Protein AF-A0A1W0E4H3-F1 (afdb_monomer)

Solvent-accessible surface area (backbone atoms only — not comparable to full-atom values): 21863 Å² total; per-residue (Å²): 109,31,77,35,56,36,28,40,37,35,73,43,78,25,44,72,65,56,42,52,54,25,46,54,50,37,53,50,70,67,60,49,93,45,44,31,39,77,44,76,49,77,48,81,55,72,56,32,38,41,38,40,39,34,33,42,34,50,45,56,82,78,40,58,71,75,56,46,75,75,47,59,73,59,78,28,31,31,36,38,42,34,44,34,41,36,59,43,81,70,64,97,64,96,79,64,102,63,89,78,89,85,86,88,85,84,92,82,90,64,95,91,68,92,81,90,84,90,87,83,90,86,87,84,82,81,86,80,79,92,74,83,78,70,88,75,77,84,75,54,58,51,98,88,67,48,72,54,54,70,71,57,50,53,50,54,53,52,54,52,52,53,52,52,55,54,49,56,56,50,55,56,54,51,56,55,51,52,56,53,49,56,56,51,53,50,63,72,68,68,71,54,82,70,62,67,54,58,64,58,54,67,65,64,74,77,77,83,81,76,94,66,96,72,84,79,77,79,80,76,84,78,92,62,85,40,34,40,34,45,34,43,41,41,45,76,75,50,59,68,78,47,37,37,36,42,36,42,35,42,38,25,73,58,89,79,73,74,74,101,63,91,47,56,77,44,81,46,55,70,37,62,72,48,93,77,62,52,41,63,52,93,93,49,67,53,52,87,72,35,69,83,78,33,52,52,26,31,41,36,39,38,39,38,27,37,29,52,33,87,88,56,33,66,52,31,52,51,48,54,50,52,51,51,52,53,52,44,50,50,52,49,42,26,59,68,44,37,85,74,46,72,81,54,50,72,69,56,50,51,50,52,44,50,53,50,46,61,74,31,38,68,84,126

Mean predicted aligned error: 15.98 Å

Structure (mmCIF, N/CA/C/O backbone):
data_AF-A0A1W0E4H3-F1
#
_entry.id   AF-A0A1W0E4H3-F1
#
loop_
_atom_site.group_PDB
_atom_site.id
_atom_site.type_symbol
_atom_site.label_atom_id
_atom_site.label_alt_id
_atom_site.label_comp_id
_atom_site.label_asym_id
_atom_site.label_entity_id
_atom_site.label_seq_id
_atom_site.pdbx_PDB_ins_code
_atom_site.Cartn_x
_atom_site.Cartn_y
_atom_site.Cartn_z
_atom_site.occupancy
_atom_site.B_iso_or_equiv
_atom_site.auth_seq_id
_atom_site.auth_comp_id
_atom_site.auth_asym_id
_atom_site.auth_atom_id
_atom_site.pdbx_PDB_model_num
ATOM 1 N N . MET A 1 1 ? -14.614 -7.033 22.952 1.00 83.44 1 MET A N 1
ATOM 2 C CA . MET A 1 1 ? -13.529 -6.947 21.967 1.00 83.44 1 MET A CA 1
ATOM 3 C C . MET A 1 1 ? -14.009 -7.542 20.659 1.00 83.44 1 MET A C 1
ATOM 5 O O . MET A 1 1 ? -14.493 -8.668 20.666 1.00 83.44 1 MET A O 1
ATOM 9 N N . THR A 1 2 ? -13.961 -6.765 19.581 1.00 90.88 2 THR A N 1
ATOM 10 C CA . THR A 1 2 ? -14.308 -7.229 18.234 1.00 90.88 2 THR A CA 1
ATOM 11 C C . THR A 1 2 ? -13.054 -7.145 17.379 1.00 90.88 2 THR A C 1
ATOM 13 O O . THR A 1 2 ? -12.469 -6.068 17.284 1.00 90.88 2 THR A O 1
ATOM 16 N N . VAL A 1 3 ? -12.658 -8.266 16.776 1.00 94.19 3 VAL A N 1
ATOM 17 C CA . VAL A 1 3 ? -11.506 -8.352 15.870 1.00 94.19 3 VAL A CA 1
ATOM 18 C C . VAL A 1 3 ? -12.022 -8.676 14.474 1.00 94.19 3 VAL A C 1
ATOM 20 O O . VAL A 1 3 ? -12.733 -9.665 14.283 1.00 94.19 3 VAL A O 1
ATOM 23 N N . ALA A 1 4 ? -11.675 -7.843 13.500 1.00 95.81 4 ALA A N 1
ATOM 24 C CA . ALA A 1 4 ? -11.909 -8.094 12.088 1.00 95.81 4 ALA A CA 1
ATOM 25 C C . ALA A 1 4 ? -10.560 -8.326 11.410 1.00 95.81 4 ALA A C 1
ATOM 27 O O . ALA A 1 4 ? -9.700 -7.450 11.421 1.00 95.81 4 ALA A O 1
ATOM 28 N N . LYS A 1 5 ? -10.384 -9.506 10.814 1.00 97.50 5 LYS A N 1
ATOM 29 C CA . LYS A 1 5 ? -9.161 -9.883 10.107 1.00 97.50 5 LYS A CA 1
ATOM 30 C C . LYS A 1 5 ? -9.469 -10.385 8.705 1.00 97.50 5 LYS A C 1
ATOM 32 O O . LYS A 1 5 ? -10.452 -11.103 8.504 1.00 97.50 5 LYS A O 1
ATOM 37 N N . LYS A 1 6 ? -8.652 -9.991 7.733 1.00 98.38 6 LYS A N 1
ATOM 38 C CA . LYS A 1 6 ? -8.841 -10.331 6.320 1.00 98.38 6 LYS A CA 1
ATOM 39 C C . LYS A 1 6 ? -7.505 -10.304 5.588 1.00 98.38 6 LYS A C 1
ATOM 41 O O . LYS A 1 6 ? -6.687 -9.432 5.854 1.00 98.38 6 LYS A O 1
ATOM 46 N N . VAL A 1 7 ? -7.302 -11.219 4.645 1.00 98.62 7 VAL A N 1
ATOM 47 C CA . VAL A 1 7 ? -6.204 -11.124 3.676 1.00 98.62 7 VAL A CA 1
ATOM 48 C C . VAL A 1 7 ? -6.793 -10.729 2.333 1.00 98.62 7 VAL A C 1
ATOM 50 O O . VAL A 1 7 ? -7.673 -11.414 1.817 1.00 98.62 7 VAL A O 1
ATOM 53 N N . PHE A 1 8 ? -6.307 -9.647 1.745 1.00 98.62 8 PHE A N 1
ATOM 54 C CA . PHE A 1 8 ? -6.645 -9.278 0.378 1.00 98.62 8 PHE A CA 1
ATOM 55 C C . PHE A 1 8 ? -5.531 -9.703 -0.569 1.00 98.62 8 PHE A C 1
ATOM 57 O O . PHE A 1 8 ? -4.361 -9.494 -0.262 1.00 98.62 8 PHE A O 1
ATOM 64 N N . LYS A 1 9 ? -5.892 -10.290 -1.712 1.00 98.56 9 LYS A N 1
ATOM 65 C CA . LYS A 1 9 ? -4.963 -10.689 -2.774 1.00 98.56 9 LYS A CA 1
ATOM 66 C C . LYS A 1 9 ? -5.328 -9.955 -4.059 1.00 98.56 9 LYS A C 1
ATOM 68 O O . LYS A 1 9 ? -6.427 -10.152 -4.576 1.00 98.56 9 LYS A O 1
ATOM 73 N N . ILE A 1 10 ? -4.402 -9.164 -4.596 1.00 98.50 10 ILE A N 1
ATOM 74 C CA . ILE A 1 10 ? -4.546 -8.497 -5.898 1.00 98.50 10 ILE A CA 1
ATOM 75 C C . ILE A 1 10 ? -3.420 -8.957 -6.821 1.00 98.50 10 ILE A C 1
ATOM 77 O O . ILE A 1 10 ? -2.252 -8.901 -6.446 1.00 98.50 10 ILE A O 1
ATOM 81 N N . LYS A 1 11 ? -3.758 -9.404 -8.033 1.00 98.38 11 LYS A N 1
ATOM 82 C CA . LYS A 1 11 ? -2.781 -9.666 -9.101 1.00 98.38 11 LYS A CA 1
ATOM 83 C C . LYS A 1 11 ? -2.610 -8.399 -9.935 1.00 98.38 11 LYS A C 1
ATOM 85 O O . LYS A 1 11 ? -3.612 -7.852 -10.391 1.00 98.38 11 LYS A O 1
ATOM 90 N N . VAL A 1 12 ? -1.376 -7.947 -10.149 1.00 98.00 12 VAL A N 1
ATOM 91 C CA . VAL A 1 12 ? -1.076 -6.693 -10.864 1.00 98.00 12 VAL A CA 1
ATOM 92 C C . VAL A 1 12 ? -0.076 -6.921 -12.009 1.00 98.00 12 VAL A C 1
ATOM 94 O O . VAL A 1 12 ? 0.807 -7.765 -11.860 1.00 98.00 12 VAL A O 1
ATOM 97 N N . PRO A 1 13 ? -0.206 -6.207 -13.146 1.00 97.44 13 PRO A N 1
ATOM 98 C CA . PRO A 1 13 ? 0.542 -6.452 -14.387 1.00 97.44 13 PRO A CA 1
ATOM 99 C C . PRO A 1 13 ? 1.899 -5.724 -14.423 1.00 97.44 13 PRO A C 1
ATOM 101 O O . PRO A 1 13 ? 2.158 -4.925 -15.329 1.00 97.44 13 PRO A O 1
ATOM 104 N N . PHE A 1 14 ? 2.729 -5.962 -13.410 1.00 96.38 14 PHE A N 1
ATOM 105 C CA . PHE A 1 14 ? 4.061 -5.375 -13.276 1.00 96.38 14 PHE A CA 1
ATOM 106 C C . PHE A 1 14 ? 5.083 -6.402 -12.792 1.00 96.38 14 PHE A C 1
ATOM 108 O O . PHE A 1 14 ? 4.722 -7.371 -12.120 1.00 96.38 14 PHE A O 1
ATOM 115 N N . SER A 1 15 ? 6.362 -6.163 -13.088 1.00 94.56 15 SER A N 1
ATOM 116 C CA . SER A 1 15 ? 7.463 -6.782 -12.344 1.00 94.56 15 SER A CA 1
ATOM 117 C C . SER A 1 15 ? 7.497 -6.269 -10.893 1.00 94.56 15 SER A C 1
ATOM 119 O O . SER A 1 15 ? 6.823 -5.293 -10.549 1.00 94.56 15 SER A O 1
ATOM 121 N N . LEU A 1 16 ? 8.287 -6.912 -10.021 1.00 92.12 16 LEU A N 1
ATOM 122 C CA . LEU A 1 16 ? 8.473 -6.438 -8.640 1.00 92.12 16 LEU A CA 1
ATOM 123 C C . LEU A 1 16 ? 8.982 -4.993 -8.608 1.00 92.12 16 LEU A C 1
ATOM 125 O O . LEU A 1 16 ? 8.431 -4.154 -7.898 1.00 92.12 16 LEU A O 1
ATOM 129 N N . GLU A 1 17 ? 9.978 -4.684 -9.434 1.00 90.56 17 GLU A N 1
ATOM 130 C CA . GLU A 1 17 ? 10.571 -3.354 -9.472 1.00 90.56 17 GLU A CA 1
ATOM 131 C C . GLU A 1 17 ? 9.633 -2.298 -10.070 1.00 90.56 17 GLU A C 1
ATOM 133 O O . GLU A 1 17 ? 9.502 -1.211 -9.504 1.00 90.56 17 GLU A O 1
ATOM 138 N N . GLU A 1 18 ? 8.945 -2.616 -11.174 1.00 94.6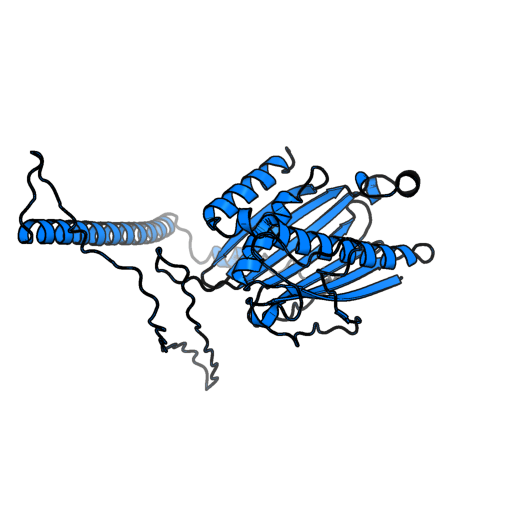2 18 GLU A N 1
ATOM 139 C CA . GLU A 1 18 ? 7.939 -1.722 -11.758 1.00 94.62 18 GLU A CA 1
ATOM 140 C C . GLU A 1 18 ? 6.857 -1.400 -10.719 1.00 94.62 18 GLU A C 1
ATOM 142 O O . GLU A 1 18 ? 6.511 -0.234 -10.523 1.00 94.62 18 GLU A O 1
ATOM 147 N N . TYR A 1 19 ? 6.360 -2.415 -9.998 1.00 96.25 19 TYR A N 1
ATOM 148 C CA . TYR A 1 19 ? 5.366 -2.205 -8.951 1.00 96.25 19 TYR A CA 1
ATOM 149 C C . TYR A 1 19 ? 5.910 -1.332 -7.816 1.00 96.25 19 TYR A C 1
ATOM 151 O O . TYR A 1 19 ? 5.211 -0.426 -7.371 1.00 96.25 19 TYR A O 1
ATOM 159 N N . ARG A 1 20 ? 7.153 -1.549 -7.368 1.00 94.12 20 ARG A N 1
ATOM 160 C CA . ARG A 1 20 ? 7.802 -0.730 -6.329 1.00 94.12 20 ARG A CA 1
ATOM 161 C C . ARG A 1 20 ? 7.871 0.744 -6.729 1.00 94.12 20 ARG A C 1
ATOM 163 O O . ARG A 1 20 ? 7.435 1.600 -5.957 1.00 94.12 20 ARG A O 1
ATOM 170 N N . LYS A 1 21 ? 8.384 1.042 -7.930 1.00 95.00 21 LYS A N 1
ATOM 171 C CA . LYS A 1 21 ? 8.483 2.412 -8.469 1.00 95.00 21 LYS A CA 1
ATOM 172 C C . LYS A 1 21 ? 7.097 3.051 -8.583 1.00 95.00 21 LYS A C 1
ATOM 174 O O . LYS A 1 21 ? 6.863 4.133 -8.043 1.00 95.00 21 LYS A O 1
ATOM 179 N N . GLY A 1 22 ? 6.153 2.346 -9.205 1.00 97.44 22 GLY A N 1
ATOM 180 C CA . GLY A 1 22 ? 4.795 2.841 -9.399 1.00 97.44 22 GLY A CA 1
ATOM 181 C C . GLY A 1 22 ? 4.024 3.055 -8.098 1.00 97.44 22 GLY A C 1
ATOM 182 O O . GLY A 1 22 ? 3.345 4.070 -7.950 1.00 97.44 22 GLY A O 1
ATOM 183 N N . TYR A 1 23 ? 4.163 2.153 -7.124 1.00 96.75 23 TYR A N 1
ATOM 184 C CA . TYR A 1 23 ? 3.529 2.270 -5.809 1.00 96.75 23 TYR A CA 1
ATOM 185 C C . TYR A 1 23 ? 4.040 3.487 -5.036 1.00 96.75 23 TYR A C 1
ATOM 187 O O . TYR A 1 23 ? 3.239 4.257 -4.508 1.00 96.75 23 TYR A O 1
ATOM 195 N N . ARG A 1 24 ? 5.360 3.703 -5.012 1.00 95.31 24 ARG A N 1
ATOM 196 C CA . ARG A 1 24 ? 5.992 4.877 -4.390 1.00 95.31 24 ARG A CA 1
ATOM 197 C C . ARG A 1 24 ? 5.533 6.189 -5.014 1.00 95.31 24 ARG A C 1
ATOM 199 O O . ARG A 1 24 ? 5.142 7.118 -4.302 1.00 95.31 24 ARG A O 1
ATOM 206 N N . TYR A 1 25 ? 5.508 6.234 -6.343 1.00 97.81 25 TYR A N 1
ATOM 207 C CA . TYR A 1 25 ? 5.007 7.383 -7.084 1.00 97.81 25 TYR A CA 1
ATOM 208 C C . TYR A 1 25 ? 3.530 7.659 -6.759 1.00 97.81 25 TYR A C 1
ATOM 210 O O . TYR A 1 25 ? 3.170 8.775 -6.379 1.00 97.81 25 TYR A O 1
ATOM 218 N N . ALA A 1 26 ? 2.674 6.636 -6.852 1.00 96.94 26 ALA A N 1
ATOM 219 C CA . ALA A 1 26 ? 1.244 6.772 -6.598 1.00 96.94 26 ALA A CA 1
ATOM 220 C C . ALA A 1 26 ? 0.963 7.193 -5.149 1.00 96.94 26 ALA A C 1
ATOM 222 O O . ALA A 1 26 ? 0.163 8.097 -4.926 1.00 96.94 26 ALA A O 1
ATOM 223 N N . LEU A 1 27 ? 1.660 6.612 -4.167 1.00 94.12 27 LEU A N 1
ATOM 224 C CA . LEU A 1 27 ? 1.521 6.974 -2.755 1.00 94.12 27 LEU A CA 1
ATOM 225 C C . LEU A 1 27 ? 1.914 8.437 -2.496 1.00 94.12 27 LEU A C 1
ATOM 227 O O . LEU A 1 27 ? 1.217 9.149 -1.771 1.00 94.12 27 LEU A O 1
ATOM 231 N N . SER A 1 28 ? 2.994 8.899 -3.124 1.00 95.12 28 SER A N 1
ATOM 232 C CA . SER A 1 28 ? 3.443 10.294 -3.047 1.00 95.12 28 SER A CA 1
ATOM 233 C C . SER A 1 28 ? 2.412 11.253 -3.640 1.00 95.12 28 SER A C 1
ATOM 235 O O . SER A 1 28 ? 2.075 12.261 -3.023 1.00 95.12 28 SER A O 1
ATOM 237 N N . LYS A 1 29 ? 1.825 10.893 -4.786 1.00 94.25 29 LYS A N 1
ATOM 238 C CA . LYS A 1 29 ? 0.759 11.664 -5.442 1.00 94.25 29 LYS A CA 1
ATOM 239 C C . LYS A 1 29 ? -0.550 11.669 -4.641 1.00 94.25 29 LYS A C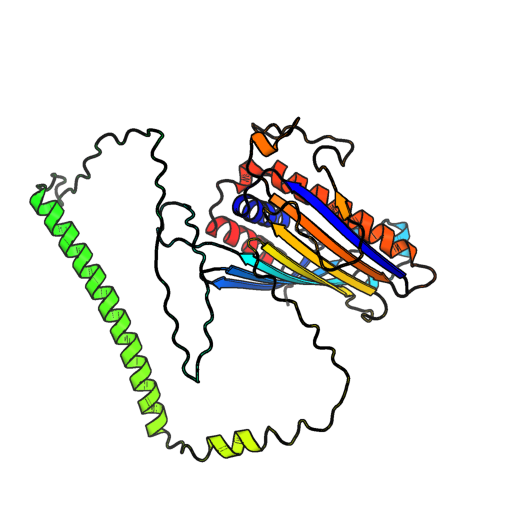 1
ATOM 241 O O . LYS A 1 29 ? -1.265 12.666 -4.649 1.00 94.25 29 LYS A O 1
ATOM 246 N N . TYR A 1 30 ? -0.846 10.579 -3.928 1.00 89.00 30 TYR A N 1
ATOM 247 C CA . TYR A 1 30 ? -2.039 10.424 -3.082 1.00 89.00 30 TYR A CA 1
ATOM 248 C C . TYR A 1 30 ? -1.909 11.104 -1.709 1.00 89.00 30 TYR A C 1
ATOM 250 O O . TYR A 1 30 ? -2.881 11.218 -0.955 1.00 89.00 30 TYR A O 1
ATOM 258 N N . THR A 1 31 ? -0.701 11.544 -1.356 1.00 89.75 31 THR A N 1
ATOM 259 C CA . THR A 1 31 ? -0.445 12.240 -0.097 1.00 89.75 31 THR A CA 1
ATOM 260 C C . THR A 1 31 ? -1.090 13.626 -0.134 1.00 89.75 31 THR A C 1
ATOM 262 O O . THR A 1 31 ? -0.858 14.434 -1.032 1.00 89.75 31 THR A O 1
ATOM 265 N N . THR A 1 32 ? -1.927 13.895 0.863 1.00 89.81 32 THR A N 1
ATOM 266 C CA . THR A 1 32 ? -2.743 15.112 0.990 1.00 89.81 32 THR A CA 1
ATOM 267 C C . THR A 1 32 ? -2.451 15.806 2.319 1.00 89.81 32 THR A C 1
ATOM 269 O O . THR A 1 32 ? -1.693 15.295 3.140 1.00 89.81 32 THR A O 1
ATOM 272 N N . ASP A 1 33 ? -3.082 16.957 2.562 1.00 88.06 33 ASP A N 1
ATOM 273 C CA . ASP A 1 33 ? -2.920 17.747 3.793 1.00 88.06 33 ASP A CA 1
ATOM 274 C C . ASP A 1 33 ? -3.444 17.061 5.071 1.00 88.06 33 ASP A C 1
ATOM 276 O O . ASP A 1 33 ? -3.277 17.570 6.178 1.00 88.06 33 ASP A O 1
ATOM 280 N N . GLU A 1 34 ? -4.070 15.894 4.926 1.00 89.88 34 GLU A N 1
ATOM 281 C CA . GLU A 1 34 ? -4.485 15.015 6.019 1.00 89.88 34 GLU A CA 1
ATOM 282 C C . GLU A 1 34 ? -3.328 14.189 6.592 1.00 89.88 34 GLU A C 1
ATOM 284 O O . GLU A 1 34 ? -3.471 13.609 7.669 1.00 89.88 34 GLU A O 1
ATOM 289 N N . VAL A 1 35 ? -2.206 14.115 5.875 1.00 92.56 35 VAL A N 1
ATOM 290 C CA . VAL A 1 35 ? -1.009 13.374 6.264 1.00 92.56 35 VAL A CA 1
ATOM 291 C C . VAL A 1 35 ? 0.044 14.364 6.733 1.00 92.56 35 VAL A C 1
ATOM 293 O O . VAL A 1 35 ? 0.381 15.308 6.024 1.00 92.56 35 VAL A O 1
ATOM 296 N N . GLN A 1 36 ? 0.595 14.126 7.915 1.00 93.94 36 GLN A N 1
ATOM 297 C CA . GLN A 1 36 ? 1.718 14.885 8.448 1.00 93.94 36 GLN A CA 1
ATOM 298 C C . GLN A 1 36 ? 2.887 13.945 8.705 1.00 93.94 36 GLN A C 1
ATOM 300 O O . GLN A 1 36 ? 2.758 12.980 9.457 1.00 93.94 36 GLN A O 1
ATOM 305 N N . PHE A 1 37 ? 4.038 14.218 8.100 1.00 93.12 37 PHE A N 1
ATOM 306 C CA . PHE A 1 37 ? 5.249 13.449 8.361 1.00 93.12 37 PHE A CA 1
ATOM 307 C C . PHE A 1 37 ? 5.907 13.940 9.650 1.00 93.12 37 PHE A C 1
ATOM 309 O O . PHE A 1 37 ? 6.219 15.124 9.794 1.00 93.12 37 PHE A O 1
ATOM 316 N N . VAL A 1 38 ? 6.140 13.006 10.572 1.00 94.69 38 VAL A N 1
ATOM 317 C CA . VAL A 1 38 ? 6.935 13.230 11.787 1.00 94.69 38 VAL A CA 1
ATOM 318 C C . VAL A 1 38 ? 8.378 12.806 11.536 1.00 94.69 38 VAL A C 1
ATOM 320 O O . VAL A 1 38 ? 9.316 13.533 11.862 1.00 94.69 38 VAL A O 1
ATOM 323 N N . LYS A 1 39 ? 8.563 11.633 10.920 1.00 93.81 39 LYS A N 1
ATOM 324 C CA . LYS A 1 39 ? 9.873 11.086 10.558 1.00 93.81 39 LYS A CA 1
ATOM 325 C C . LYS A 1 39 ? 9.758 10.252 9.286 1.00 93.81 39 LYS A C 1
ATOM 327 O O . LYS A 1 39 ? 8.809 9.488 9.126 1.00 93.81 39 LYS A O 1
ATOM 332 N N . MET A 1 40 ? 10.761 10.351 8.424 1.00 93.88 40 MET A N 1
ATOM 333 C CA . MET A 1 40 ? 11.007 9.390 7.355 1.00 93.88 40 MET A CA 1
ATOM 334 C C . MET A 1 40 ? 12.510 9.144 7.267 1.00 93.88 40 MET A C 1
ATOM 336 O O . MET A 1 40 ? 13.286 10.092 7.183 1.00 93.88 40 MET A O 1
ATOM 340 N N . THR A 1 41 ? 12.918 7.882 7.336 1.00 94.00 41 THR A N 1
ATOM 341 C CA . THR A 1 41 ? 14.310 7.459 7.168 1.00 94.00 41 THR A CA 1
ATOM 342 C C . THR A 1 41 ? 14.373 6.369 6.118 1.00 94.00 41 THR A C 1
ATOM 344 O O . THR A 1 41 ? 13.532 5.472 6.099 1.00 94.00 41 THR A O 1
ATOM 347 N N . ARG A 1 42 ? 15.363 6.454 5.231 1.00 91.12 42 ARG A N 1
ATOM 348 C CA . ARG A 1 42 ? 15.605 5.457 4.194 1.00 91.12 42 ARG A CA 1
ATOM 349 C C . ARG A 1 42 ? 17.057 5.019 4.247 1.00 91.12 42 ARG A C 1
ATOM 351 O O . ARG A 1 42 ? 17.959 5.837 4.106 1.00 91.12 42 ARG A O 1
ATOM 358 N N . GLU A 1 43 ? 17.256 3.725 4.422 1.00 91.25 43 GLU A N 1
ATOM 359 C CA . GLU A 1 43 ? 18.561 3.083 4.454 1.00 91.25 43 GLU A CA 1
ATOM 360 C C . GLU A 1 43 ? 18.672 2.159 3.244 1.00 91.25 43 GLU A C 1
ATOM 362 O O . GLU A 1 43 ? 17.859 1.251 3.056 1.00 91.25 43 GLU A O 1
ATOM 367 N N . LYS A 1 44 ? 19.664 2.419 2.390 1.00 88.19 44 LYS A N 1
ATOM 368 C CA . LYS A 1 44 ? 19.972 1.579 1.232 1.00 88.19 44 LYS A CA 1
ATOM 369 C C . LYS A 1 44 ? 21.135 0.660 1.596 1.00 88.19 44 LYS A C 1
ATOM 371 O O . LYS A 1 44 ? 22.168 1.118 2.076 1.00 88.19 44 LYS A O 1
ATOM 376 N N . SER A 1 45 ? 20.958 -0.627 1.347 1.00 83.88 45 SER A N 1
ATOM 377 C CA . SER A 1 45 ? 21.998 -1.654 1.432 1.00 83.88 45 SER A CA 1
ATOM 378 C C . SER A 1 45 ? 22.032 -2.452 0.129 1.00 83.88 45 SER A C 1
ATOM 380 O O . SER A 1 45 ? 21.183 -2.250 -0.736 1.00 83.88 45 SER A O 1
ATOM 382 N N . ILE A 1 46 ? 23.035 -3.318 -0.027 1.00 78.56 46 ILE A N 1
ATOM 383 C CA . ILE A 1 46 ? 23.315 -4.036 -1.283 1.00 78.56 46 ILE A CA 1
ATOM 384 C C . ILE A 1 46 ? 22.093 -4.838 -1.768 1.00 78.56 46 ILE A C 1
ATOM 386 O O . ILE A 1 46 ? 21.798 -4.868 -2.959 1.00 78.56 46 ILE A O 1
ATOM 390 N N . ASP A 1 47 ? 21.375 -5.458 -0.834 1.00 81.94 47 ASP A N 1
ATOM 391 C CA . ASP A 1 47 ? 20.304 -6.431 -1.067 1.00 81.94 47 ASP A CA 1
ATOM 392 C C . ASP A 1 47 ? 18.899 -5.913 -0.710 1.00 81.94 47 ASP A C 1
ATOM 394 O O . ASP A 1 47 ? 17.882 -6.546 -1.016 1.00 81.94 47 ASP A O 1
ATOM 398 N N . LYS A 1 48 ? 18.811 -4.763 -0.035 1.00 86.00 48 LYS A N 1
ATOM 399 C CA . LYS A 1 48 ? 17.534 -4.230 0.454 1.00 86.00 48 LYS A CA 1
ATOM 400 C C . LYS A 1 48 ? 17.537 -2.718 0.636 1.00 86.00 48 LYS A C 1
ATOM 402 O O . LYS A 1 48 ? 18.549 -2.117 1.007 1.00 86.00 48 LYS A O 1
ATOM 407 N N . ILE A 1 49 ? 16.361 -2.123 0.462 1.00 88.50 49 ILE A N 1
ATOM 408 C CA . ILE A 1 49 ? 16.048 -0.759 0.893 1.00 88.50 49 ILE A CA 1
ATOM 409 C C . ILE A 1 49 ? 15.082 -0.859 2.066 1.00 88.50 49 ILE A C 1
ATOM 411 O O . ILE A 1 49 ? 13.999 -1.429 1.934 1.00 88.50 49 ILE A O 1
ATOM 415 N N . ILE A 1 50 ? 15.460 -0.292 3.207 1.00 92.25 50 ILE A N 1
ATOM 416 C CA . ILE A 1 50 ? 14.586 -0.180 4.371 1.00 92.25 50 ILE A CA 1
ATOM 417 C C . ILE A 1 50 ? 14.094 1.261 4.441 1.00 92.25 50 ILE A C 1
ATOM 419 O O . ILE A 1 50 ? 14.890 2.191 4.536 1.00 92.25 50 ILE A O 1
ATOM 423 N N . THR A 1 51 ? 12.781 1.458 4.373 1.00 92.50 51 THR A N 1
ATOM 424 C CA . THR A 1 51 ? 12.151 2.765 4.581 1.00 92.50 51 THR A CA 1
ATOM 425 C C . THR A 1 51 ? 11.285 2.704 5.827 1.00 92.50 51 THR A C 1
ATOM 427 O O . THR A 1 51 ? 10.332 1.931 5.890 1.00 92.50 51 THR A O 1
ATOM 430 N N . GLU A 1 52 ? 11.588 3.546 6.805 1.00 94.75 52 GLU A N 1
ATOM 431 C CA . GLU A 1 52 ? 10.778 3.720 8.003 1.00 94.75 52 GLU A CA 1
ATOM 432 C C . GLU A 1 52 ? 10.061 5.063 7.949 1.00 94.75 52 GLU A C 1
ATOM 434 O O . GLU A 1 52 ? 10.672 6.097 7.673 1.00 94.75 52 GLU A O 1
ATOM 439 N N . THR A 1 53 ? 8.765 5.067 8.248 1.00 94.69 53 THR A N 1
ATOM 440 C CA . THR A 1 53 ? 7.970 6.294 8.327 1.00 94.69 53 THR A CA 1
ATOM 441 C C . THR A 1 53 ? 7.160 6.343 9.609 1.00 94.69 53 THR A C 1
ATOM 443 O O . THR A 1 53 ? 6.540 5.352 9.992 1.00 94.69 53 THR A O 1
ATOM 446 N N . HIS A 1 54 ? 7.098 7.526 10.210 1.00 95.62 54 HIS A N 1
ATOM 447 C CA . HIS A 1 54 ? 6.160 7.888 11.265 1.00 95.62 54 HIS A CA 1
ATOM 448 C C . HIS A 1 54 ? 5.338 9.074 10.777 1.00 95.62 54 HIS A C 1
ATOM 450 O O . HIS A 1 54 ? 5.887 10.137 10.465 1.00 95.62 54 HIS A O 1
ATOM 456 N N . LYS A 1 55 ? 4.027 8.874 10.669 1.00 94.94 55 LYS A N 1
ATOM 457 C CA . LYS A 1 55 ? 3.083 9.881 10.185 1.00 94.94 55 LYS A CA 1
ATOM 458 C C . LYS A 1 55 ? 1.961 10.074 11.189 1.00 94.94 55 LYS A C 1
ATOM 460 O O . LYS A 1 55 ? 1.596 9.146 11.902 1.00 94.94 55 LYS A O 1
ATOM 465 N N . VAL A 1 56 ? 1.377 11.262 11.185 1.00 94.19 56 VAL A N 1
ATOM 466 C CA . VAL A 1 56 ? 0.118 11.572 11.856 1.00 94.19 56 VAL A CA 1
ATOM 467 C C . VAL A 1 56 ? -0.937 11.792 10.782 1.00 94.19 56 VAL A C 1
ATOM 469 O O . VAL A 1 56 ? -0.760 12.602 9.875 1.00 94.19 56 VAL A O 1
ATOM 472 N N . LEU A 1 57 ? -2.032 11.050 10.878 1.00 92.50 57 LEU A N 1
ATOM 473 C CA . LEU A 1 57 ? -3.163 11.092 9.967 1.00 92.50 57 LEU A CA 1
ATOM 474 C C . LEU A 1 57 ? -4.343 11.771 10.661 1.00 92.50 57 LEU A C 1
ATOM 476 O O . LEU A 1 57 ? -4.766 11.341 11.736 1.00 92.50 57 LEU A O 1
ATOM 480 N N . ASN A 1 58 ? -4.908 12.796 10.026 1.00 91.88 58 ASN A N 1
ATOM 481 C CA . ASN A 1 58 ? -6.161 13.409 10.455 1.00 91.88 58 ASN A CA 1
ATOM 482 C C . ASN A 1 58 ? -7.329 12.855 9.634 1.00 91.88 58 ASN A C 1
ATOM 484 O O . ASN A 1 58 ? -7.652 13.340 8.550 1.00 91.88 58 ASN A O 1
ATOM 488 N N . LEU A 1 59 ? -8.008 11.853 10.187 1.00 86.88 59 LEU A N 1
ATOM 489 C CA . LEU A 1 59 ? -9.116 11.168 9.519 1.00 86.88 59 LEU A CA 1
ATOM 490 C C . LEU A 1 59 ? -10.431 11.959 9.553 1.00 86.88 59 LEU A C 1
ATOM 492 O O . LEU A 1 59 ? -11.415 11.552 8.934 1.00 86.88 59 LEU A O 1
ATOM 496 N N . GLY A 1 60 ? -10.478 13.096 10.256 1.00 86.50 60 GLY A N 1
ATOM 497 C CA . GLY A 1 60 ? -11.718 13.831 10.497 1.00 86.50 60 GLY A CA 1
ATOM 498 C C . GLY A 1 60 ? -12.388 14.309 9.209 1.00 86.50 60 GLY A C 1
ATOM 499 O O . GLY A 1 60 ? -13.615 14.299 9.111 1.00 86.50 60 GLY A O 1
ATOM 500 N N . LYS A 1 61 ? -11.597 14.681 8.197 1.00 85.12 61 LYS A N 1
ATOM 501 C CA . LYS A 1 61 ? -12.102 15.127 6.892 1.00 85.12 61 LYS A CA 1
ATOM 502 C C . LYS A 1 61 ? -12.709 13.987 6.065 1.00 85.12 61 LYS A C 1
ATOM 504 O O . LYS A 1 61 ? -13.724 14.223 5.408 1.00 85.12 61 LYS A O 1
ATOM 509 N N . ARG A 1 62 ? -12.167 12.768 6.179 1.00 81.94 62 ARG A N 1
ATOM 510 C CA . ARG A 1 62 ? -12.646 11.559 5.481 1.00 81.94 62 ARG A CA 1
ATOM 511 C C . ARG A 1 62 ? -13.915 10.962 6.074 1.00 81.94 62 ARG A C 1
ATOM 513 O O . ARG A 1 62 ? -14.625 10.224 5.396 1.00 81.94 62 ARG A O 1
ATOM 520 N N . MET A 1 63 ? -14.220 11.263 7.333 1.00 80.31 63 MET A N 1
ATOM 521 C CA . MET A 1 63 ? -15.428 10.747 7.968 1.00 80.31 63 MET A CA 1
ATOM 522 C C . MET A 1 63 ? -16.689 11.460 7.453 1.00 80.31 63 MET A C 1
ATOM 524 O O . MET A 1 63 ? -16.696 12.696 7.335 1.00 80.31 63 MET A O 1
ATOM 528 N N . PRO A 1 64 ? -17.801 10.727 7.237 1.00 79.88 64 PRO A N 1
ATOM 529 C CA . PRO A 1 64 ? -19.099 11.334 6.974 1.00 79.88 64 PRO A CA 1
ATOM 530 C C . PRO A 1 64 ? -19.446 12.384 8.032 1.00 79.88 64 PRO A C 1
ATOM 532 O O . PRO A 1 64 ? -19.162 12.208 9.219 1.00 79.88 64 PRO A O 1
ATOM 535 N N . PHE A 1 65 ? -20.088 13.475 7.616 1.00 84.38 65 PHE A N 1
ATOM 536 C CA . PHE A 1 65 ? -20.377 14.623 8.484 1.00 84.38 65 PHE A CA 1
ATOM 537 C C . PHE A 1 65 ? -21.073 14.239 9.799 1.00 84.38 65 PHE A C 1
ATOM 539 O O . PHE A 1 65 ? -20.701 14.727 10.864 1.00 84.38 65 PHE A O 1
ATOM 546 N N . MET A 1 66 ? -22.037 13.316 9.737 1.00 82.62 66 MET A N 1
ATOM 547 C CA . MET A 1 66 ? -22.768 12.847 10.918 1.00 82.62 66 MET A CA 1
ATOM 548 C C . MET A 1 66 ? -21.869 12.103 11.912 1.00 82.62 66 MET A C 1
ATOM 550 O O . MET A 1 66 ? -22.001 12.301 13.114 1.00 82.62 66 MET A O 1
ATOM 554 N N . VAL A 1 67 ? -20.918 11.304 11.419 1.00 79.88 67 VAL A N 1
ATOM 555 C CA . VAL A 1 67 ? -19.946 10.577 12.252 1.00 79.88 67 VAL A CA 1
ATOM 556 C C . VAL A 1 67 ? -18.985 11.562 12.919 1.00 79.88 67 VAL A C 1
ATOM 558 O O . VAL A 1 67 ? -18.750 11.502 14.122 1.00 79.88 67 VAL A O 1
ATOM 561 N N . ARG A 1 68 ? -18.503 12.546 12.159 1.00 84.44 68 ARG A N 1
ATOM 562 C CA . ARG A 1 68 ? -17.590 13.588 12.649 1.00 84.44 68 ARG A CA 1
ATOM 563 C C . ARG A 1 68 ? -18.185 14.445 13.770 1.00 84.44 68 ARG A C 1
ATOM 565 O O . ARG A 1 68 ? -17.440 14.973 14.581 1.00 84.44 68 ARG A O 1
ATOM 572 N N . LYS A 1 69 ? -19.513 14.597 13.821 1.00 86.50 69 LYS A N 1
ATOM 573 C CA . LYS A 1 69 ? -20.200 15.339 14.891 1.00 86.50 69 LYS A CA 1
ATOM 574 C C . LYS A 1 69 ? -20.277 14.591 16.218 1.00 86.50 69 LYS A C 1
ATOM 576 O O . LYS A 1 69 ? -20.417 15.235 17.251 1.00 86.50 69 LYS A O 1
ATOM 581 N N . VAL A 1 70 ? -20.243 13.261 16.188 1.00 83.94 70 VAL A N 1
ATOM 582 C CA . VAL A 1 70 ? -20.385 12.427 17.392 1.00 83.94 70 VAL A CA 1
ATOM 583 C C . VAL A 1 70 ? -19.044 11.911 17.905 1.00 83.94 70 VAL A C 1
ATOM 585 O O . VAL A 1 70 ? -18.933 11.555 19.075 1.00 83.94 70 VAL A O 1
ATOM 588 N N . ILE A 1 71 ? -18.024 11.882 17.047 1.00 81.56 71 ILE A N 1
ATOM 589 C CA . ILE A 1 71 ? -16.673 11.453 17.398 1.00 81.56 71 ILE A CA 1
ATOM 590 C C . ILE A 1 71 ? -15.834 12.680 17.794 1.00 81.56 71 ILE A C 1
ATOM 592 O O . ILE A 1 71 ? -15.754 13.632 17.016 1.00 81.56 71 ILE A O 1
ATOM 596 N N . PRO A 1 72 ? -15.178 12.681 18.971 1.00 87.00 72 PRO A N 1
ATOM 597 C CA . PRO A 1 72 ? -14.259 13.750 19.350 1.00 87.00 72 PRO A CA 1
ATOM 598 C C . PRO A 1 72 ? -13.138 13.914 18.320 1.00 87.00 72 PRO A C 1
ATOM 600 O O . PRO A 1 72 ? -12.574 12.921 17.870 1.00 87.00 72 PRO A O 1
ATOM 603 N N . THR A 1 73 ? -12.734 15.150 18.010 1.00 88.88 73 THR A N 1
ATOM 604 C CA . THR A 1 73 ? -11.638 15.425 17.056 1.00 88.88 73 THR A CA 1
ATOM 605 C C . THR A 1 73 ? -10.357 14.654 17.392 1.00 88.88 73 THR A C 1
ATOM 607 O O . THR A 1 73 ? -9.694 14.143 16.495 1.00 88.88 73 THR A O 1
ATOM 610 N N . ALA A 1 74 ? -10.052 14.495 18.683 1.00 89.12 74 ALA A N 1
ATOM 611 C CA . ALA A 1 74 ? -8.932 13.697 19.178 1.00 89.12 74 ALA A CA 1
ATOM 612 C C . ALA A 1 74 ? -8.973 12.230 18.696 1.00 89.12 74 ALA A C 1
ATOM 614 O O . ALA A 1 74 ? -7.951 11.656 18.335 1.00 89.12 74 ALA A O 1
ATOM 615 N N . ALA A 1 75 ? -10.156 11.620 18.601 1.00 85.31 75 ALA A N 1
ATOM 616 C CA . ALA A 1 75 ? -10.304 10.240 18.132 1.00 85.31 75 ALA A CA 1
ATOM 617 C C . ALA A 1 75 ? -10.024 10.079 16.628 1.00 85.31 75 ALA A C 1
ATOM 619 O O . ALA A 1 75 ? -9.821 8.963 16.157 1.00 85.31 75 ALA A O 1
ATOM 620 N N . CYS A 1 76 ? -9.976 11.179 15.876 1.00 87.12 76 CYS A N 1
ATOM 621 C CA . CYS A 1 76 ? -9.664 11.172 14.450 1.00 87.12 76 CYS A CA 1
ATOM 622 C C . CYS A 1 76 ? -8.160 11.280 14.155 1.00 87.12 76 CYS A C 1
ATOM 624 O O . CYS A 1 76 ? -7.780 11.179 12.989 1.00 87.12 76 CYS A O 1
ATOM 626 N N . MET A 1 77 ? -7.324 11.497 15.176 1.00 91.75 77 MET A N 1
ATOM 627 C CA . MET A 1 77 ? -5.873 11.630 15.041 1.00 91.75 77 MET A CA 1
ATOM 628 C C . MET A 1 77 ? -5.198 10.275 15.265 1.00 91.75 77 MET A C 1
ATOM 630 O O . MET A 1 77 ? -5.246 9.714 16.364 1.00 91.75 77 MET A O 1
ATOM 634 N N . VAL A 1 78 ? -4.583 9.739 14.214 1.00 91.38 78 VAL A N 1
ATOM 635 C CA . VAL A 1 78 ? -3.984 8.400 14.212 1.00 91.38 78 VAL A CA 1
ATOM 636 C C . VAL A 1 78 ? -2.522 8.493 13.807 1.00 91.38 78 VAL A C 1
ATOM 638 O O . VAL A 1 78 ? -2.200 9.054 12.767 1.00 91.38 78 VAL A O 1
ATOM 641 N N . GLU A 1 79 ? -1.636 7.920 14.607 1.00 94.06 79 GLU A N 1
ATOM 642 C CA . GLU A 1 79 ? -0.245 7.703 14.239 1.00 94.06 79 GLU A CA 1
ATOM 643 C C . GLU A 1 79 ? -0.116 6.438 13.395 1.00 94.06 79 GLU A C 1
ATOM 645 O O . GLU A 1 79 ? -0.651 5.384 13.743 1.00 94.06 79 GLU A O 1
ATOM 650 N N . GLU A 1 80 ? 0.619 6.547 12.297 1.00 95.06 80 GLU A N 1
ATOM 651 C CA . GLU A 1 80 ? 1.034 5.445 11.441 1.00 95.06 80 GLU A CA 1
ATOM 652 C C . GLU A 1 80 ? 2.541 5.241 11.609 1.00 95.06 80 GLU A C 1
ATOM 654 O O . GLU A 1 80 ? 3.331 6.149 11.340 1.00 95.06 80 GLU A O 1
ATOM 659 N N . PHE A 1 81 ? 2.937 4.036 12.009 1.00 95.56 81 PHE A N 1
ATOM 660 C CA . PHE A 1 81 ? 4.322 3.575 12.020 1.00 95.56 81 PHE A CA 1
ATOM 661 C C . PHE A 1 81 ? 4.467 2.504 10.950 1.00 95.56 81 PHE A C 1
ATOM 663 O O . PHE A 1 81 ? 3.801 1.474 11.026 1.00 95.56 81 PHE A O 1
ATOM 670 N N . SER A 1 82 ? 5.319 2.731 9.955 1.00 95.44 82 SER A N 1
ATOM 671 C CA . SER A 1 82 ? 5.513 1.784 8.860 1.00 95.44 82 SER A CA 1
ATOM 672 C C . SER A 1 82 ? 6.983 1.474 8.656 1.00 95.44 82 SER A C 1
ATOM 674 O O . SER A 1 82 ? 7.799 2.391 8.596 1.00 95.44 82 SER A O 1
ATOM 676 N N . THR A 1 83 ? 7.292 0.196 8.467 1.00 95.50 83 THR A N 1
ATOM 677 C CA . THR A 1 83 ? 8.600 -0.287 8.021 1.00 95.50 83 THR A CA 1
ATOM 678 C C . THR A 1 83 ? 8.391 -1.028 6.712 1.00 95.50 83 THR A C 1
ATOM 680 O O . THR A 1 83 ? 7.713 -2.054 6.682 1.00 95.50 83 THR A O 1
ATOM 683 N N . ASN A 1 84 ? 8.941 -0.490 5.628 1.00 93.56 84 ASN A N 1
ATOM 684 C CA . ASN A 1 84 ? 8.987 -1.143 4.330 1.00 93.56 84 ASN A CA 1
ATOM 685 C C . ASN A 1 84 ? 10.384 -1.712 4.086 1.00 93.56 84 ASN A C 1
ATOM 687 O O . ASN A 1 84 ? 11.373 -1.004 4.263 1.00 93.56 84 ASN A O 1
ATOM 691 N N . VAL A 1 85 ? 10.451 -2.968 3.668 1.00 92.19 85 VAL A N 1
ATOM 692 C CA . VAL A 1 85 ? 11.670 -3.675 3.292 1.00 92.19 85 VAL A CA 1
ATOM 693 C C . VAL A 1 85 ? 11.501 -4.128 1.851 1.00 92.19 85 VAL A C 1
ATOM 695 O O . VAL A 1 85 ? 10.814 -5.111 1.564 1.00 92.19 85 VAL A O 1
ATOM 698 N N . ASP A 1 86 ? 12.136 -3.400 0.944 1.00 87.62 86 ASP A N 1
ATOM 699 C CA . ASP A 1 86 ? 12.160 -3.750 -0.465 1.00 87.62 86 ASP A CA 1
ATOM 700 C C . ASP A 1 86 ? 13.408 -4.589 -0.738 1.00 87.62 86 ASP A C 1
ATOM 702 O O . ASP A 1 86 ? 14.518 -4.060 -0.669 1.00 87.62 86 ASP A O 1
ATOM 706 N N . SER A 1 87 ? 13.262 -5.878 -1.063 1.00 82.31 87 SER A N 1
ATOM 707 C CA . SER A 1 87 ? 14.383 -6.639 -1.622 1.00 82.31 87 SER A CA 1
ATOM 708 C C . SER A 1 87 ? 14.735 -6.092 -3.001 1.00 82.31 87 SER A C 1
ATOM 710 O O . SER A 1 87 ? 13.882 -6.021 -3.889 1.00 82.31 87 SER A O 1
ATOM 712 N N . ILE A 1 88 ? 15.993 -5.711 -3.170 1.00 72.44 88 ILE A N 1
ATOM 713 C CA . ILE A 1 88 ? 16.555 -5.169 -4.406 1.00 72.44 88 ILE A CA 1
ATOM 714 C C . ILE A 1 88 ? 17.785 -5.996 -4.768 1.00 72.44 88 ILE A C 1
ATOM 716 O O . ILE A 1 88 ? 18.541 -6.414 -3.899 1.00 72.44 88 ILE A O 1
ATOM 720 N N . LYS A 1 89 ? 17.998 -6.236 -6.059 1.00 60.97 89 LYS A N 1
ATOM 721 C CA . LYS A 1 89 ? 19.271 -6.761 -6.559 1.00 60.97 89 LYS A CA 1
ATOM 722 C C . LYS A 1 89 ? 19.984 -5.583 -7.215 1.00 60.97 89 LYS A C 1
ATOM 724 O O . LYS A 1 89 ? 19.604 -5.199 -8.315 1.00 60.97 89 LYS A O 1
ATOM 729 N N . ILE A 1 90 ? 20.927 -4.950 -6.509 1.00 47.44 90 ILE A N 1
ATOM 730 C CA . ILE A 1 90 ? 21.762 -3.888 -7.092 1.00 47.44 90 ILE A CA 1
ATOM 731 C C . ILE A 1 90 ? 22.907 -4.557 -7.851 1.00 47.44 90 ILE A C 1
ATOM 733 O O . ILE A 1 90 ? 23.793 -5.145 -7.233 1.00 47.44 90 ILE A O 1
ATOM 737 N N . THR A 1 91 ? 22.913 -4.439 -9.174 1.00 48.31 91 THR A N 1
ATOM 738 C CA . THR A 1 91 ? 24.078 -4.728 -10.019 1.00 48.31 91 THR A CA 1
ATOM 739 C C . THR A 1 91 ? 24.827 -3.425 -10.308 1.00 48.31 91 THR A C 1
ATOM 741 O O . THR A 1 91 ? 24.246 -2.377 -10.587 1.00 48.31 91 THR A O 1
ATOM 744 N N . SER A 1 92 ? 26.142 -3.460 -10.128 1.00 42.19 92 SER A N 1
ATOM 745 C CA . SER A 1 92 ? 27.036 -2.305 -9.999 1.00 42.19 92 SER A CA 1
ATOM 746 C C . SER A 1 92 ? 27.553 -1.775 -11.339 1.00 42.19 92 SER A C 1
ATOM 748 O O . SER A 1 92 ? 28.751 -1.537 -11.479 1.00 42.19 92 SER A O 1
ATOM 750 N N . ASP A 1 93 ? 26.680 -1.596 -12.328 1.00 41.31 93 ASP A N 1
ATOM 751 C CA . ASP A 1 93 ? 27.153 -1.397 -13.707 1.00 41.31 93 ASP A CA 1
ATOM 752 C C . ASP A 1 93 ? 26.791 -0.018 -14.276 1.00 41.31 93 ASP A C 1
ATOM 754 O O . ASP A 1 93 ? 27.208 0.323 -15.378 1.00 41.31 93 ASP A O 1
ATOM 758 N N . GLY A 1 94 ? 26.067 0.820 -13.522 1.00 44.16 94 GLY A N 1
ATOM 759 C CA . GLY A 1 94 ? 25.902 2.262 -13.774 1.00 44.16 94 GLY A CA 1
ATOM 760 C C . GLY A 1 94 ? 25.271 2.679 -15.114 1.00 44.16 94 GLY A C 1
ATOM 761 O O . GLY A 1 94 ? 25.116 3.878 -15.346 1.00 44.16 94 GLY A O 1
ATOM 762 N N . VAL A 1 95 ? 24.926 1.733 -15.995 1.00 40.81 95 VAL A N 1
ATOM 763 C CA . VAL A 1 95 ? 24.498 2.003 -17.379 1.00 40.81 95 VAL A CA 1
ATOM 764 C C . VAL A 1 95 ? 23.280 1.170 -17.807 1.00 40.81 95 VAL A C 1
ATOM 766 O O . VAL A 1 95 ? 22.555 1.599 -18.704 1.00 40.81 95 VAL A O 1
ATOM 769 N N . SER A 1 96 ? 22.965 0.047 -17.156 1.00 40.81 96 SER A N 1
ATOM 770 C CA . SER A 1 96 ? 21.751 -0.722 -17.463 1.00 40.81 96 SER A CA 1
ATOM 771 C C . SER A 1 96 ? 21.183 -1.435 -16.239 1.00 40.81 96 SER A C 1
ATOM 773 O O . SER A 1 96 ? 21.892 -2.171 -15.557 1.00 40.81 96 SER A O 1
ATOM 775 N N . ASP A 1 97 ? 19.880 -1.258 -16.006 1.00 39.25 97 ASP A N 1
ATOM 776 C CA . ASP A 1 97 ? 19.090 -2.059 -15.066 1.00 39.25 97 ASP A CA 1
ATOM 777 C C . ASP A 1 97 ? 18.928 -3.482 -15.643 1.00 39.25 97 ASP A C 1
ATOM 779 O O . ASP A 1 97 ? 17.922 -3.821 -16.266 1.00 39.25 97 ASP A O 1
ATOM 783 N N . THR A 1 98 ? 19.963 -4.311 -15.508 1.00 39.81 98 THR A N 1
ATOM 784 C CA . THR A 1 98 ? 19.938 -5.742 -15.851 1.00 39.81 98 THR A CA 1
ATOM 785 C C . THR A 1 98 ? 20.118 -6.590 -14.595 1.00 39.81 98 THR A C 1
ATOM 787 O O . THR A 1 98 ? 21.048 -6.377 -13.817 1.00 39.81 98 THR A O 1
ATOM 790 N N . PHE A 1 99 ? 19.211 -7.553 -14.398 1.00 45.19 99 PHE A N 1
ATOM 791 C CA . PHE A 1 99 ? 19.082 -8.353 -13.176 1.00 45.19 99 PHE A CA 1
ATOM 792 C C . PHE A 1 99 ? 19.777 -9.708 -13.327 1.00 45.19 99 PHE A C 1
ATOM 794 O O . PHE A 1 99 ? 19.364 -10.520 -14.153 1.00 45.19 99 PHE A O 1
ATOM 801 N N . GLU A 1 100 ? 20.760 -10.000 -12.476 1.00 34.84 100 GLU A N 1
ATOM 802 C CA . GLU A 1 100 ? 21.290 -11.357 -12.306 1.00 34.84 100 GLU A CA 1
ATOM 803 C C . GLU A 1 100 ? 20.812 -11.958 -10.979 1.00 34.84 100 GLU A C 1
ATOM 805 O O . GLU A 1 100 ? 20.702 -11.285 -9.951 1.00 34.84 100 GLU A O 1
ATOM 810 N N . HIS A 1 101 ? 20.471 -13.247 -11.005 1.00 32.97 101 HIS A N 1
ATOM 811 C CA . HIS A 1 101 ? 20.011 -13.987 -9.838 1.00 32.97 101 HIS A CA 1
ATOM 812 C C . HIS A 1 101 ? 21.225 -14.585 -9.112 1.00 32.97 101 HIS A C 1
ATOM 814 O O . HIS A 1 101 ? 21.839 -15.517 -9.615 1.00 32.97 101 HIS A O 1
ATOM 820 N N . PHE A 1 102 ? 21.542 -14.093 -7.912 1.00 28.08 102 PHE A N 1
ATOM 821 C CA . PHE A 1 102 ? 22.437 -14.789 -6.982 1.00 28.08 102 PHE A CA 1
ATOM 822 C C . PHE A 1 102 ? 21.606 -15.501 -5.913 1.00 28.08 102 PHE A C 1
ATOM 824 O O . PHE A 1 102 ? 20.825 -14.863 -5.207 1.00 28.08 102 PHE A O 1
ATOM 831 N N . HIS A 1 103 ? 21.765 -16.820 -5.796 1.00 30.89 103 HIS A N 1
ATOM 832 C CA . HIS A 1 103 ? 21.273 -17.574 -4.648 1.00 30.89 103 HIS A CA 1
ATOM 833 C C . HIS A 1 103 ? 22.219 -18.732 -4.333 1.00 30.89 103 HIS A C 1
ATOM 835 O O . HIS A 1 103 ? 22.250 -19.706 -5.078 1.00 30.89 103 HIS A O 1
ATOM 841 N N . GLN A 1 104 ? 22.941 -18.657 -3.212 1.00 27.44 104 GLN A N 1
ATOM 842 C CA . GLN A 1 104 ? 23.199 -19.841 -2.393 1.00 27.44 104 GLN A CA 1
ATOM 843 C C . GLN A 1 104 ? 23.627 -19.450 -0.977 1.00 27.44 104 GLN A C 1
ATOM 845 O O . GLN A 1 104 ? 24.558 -18.677 -0.794 1.00 27.44 104 GLN A O 1
ATOM 850 N N . THR A 1 105 ? 23.015 -20.073 0.027 1.00 30.44 105 THR A N 1
ATOM 851 C CA . THR A 1 105 ? 23.568 -20.155 1.383 1.00 30.44 105 THR A CA 1
ATOM 852 C C . THR A 1 105 ? 23.637 -21.625 1.765 1.00 30.44 105 THR A C 1
ATOM 854 O O . THR A 1 105 ? 22.704 -22.383 1.506 1.00 30.44 105 THR A O 1
ATOM 857 N N . THR A 1 106 ? 24.746 -22.066 2.355 1.00 27.38 106 THR A N 1
ATOM 858 C CA . THR A 1 106 ? 24.806 -23.360 3.047 1.00 27.38 106 THR A CA 1
ATOM 859 C C . THR A 1 106 ? 25.537 -23.173 4.366 1.00 27.38 106 THR A C 1
ATOM 861 O O . THR A 1 106 ? 26.714 -22.822 4.368 1.00 27.38 106 THR A O 1
ATOM 864 N N . ASP A 1 107 ? 24.851 -23.448 5.474 1.00 30.94 107 ASP A N 1
ATOM 865 C CA . ASP A 1 107 ? 25.475 -23.593 6.787 1.00 30.94 107 ASP A CA 1
ATOM 866 C C . ASP A 1 107 ? 25.909 -25.051 6.978 1.00 30.94 107 ASP A C 1
ATOM 868 O O . ASP A 1 107 ? 25.082 -25.966 6.959 1.00 30.94 107 ASP A O 1
ATOM 872 N N . ILE A 1 108 ? 27.201 -25.280 7.218 1.00 33.06 108 ILE A N 1
ATOM 873 C CA . ILE A 1 108 ? 27.703 -26.548 7.761 1.00 33.06 108 ILE A CA 1
ATOM 874 C C . ILE A 1 108 ? 28.149 -26.286 9.198 1.00 33.06 108 ILE A C 1
ATOM 876 O O . ILE A 1 108 ? 28.978 -25.414 9.445 1.00 33.06 108 ILE A O 1
ATOM 880 N N . LYS A 1 109 ? 27.645 -27.076 10.153 1.00 31.72 109 LYS A N 1
ATOM 881 C CA . LYS A 1 109 ? 28.227 -27.167 11.498 1.00 31.72 109 LYS A CA 1
ATOM 882 C C . LYS A 1 109 ? 29.103 -28.404 11.598 1.00 31.72 109 LYS A C 1
ATOM 884 O O . LYS A 1 109 ? 28.601 -29.521 11.495 1.00 31.72 109 LYS A O 1
ATOM 889 N N . GLN A 1 110 ? 30.384 -28.206 11.889 1.00 32.31 110 GLN A N 1
ATOM 890 C CA . GLN A 1 110 ? 31.271 -29.281 12.317 1.00 32.31 110 GLN A CA 1
ATOM 891 C C . GLN A 1 110 ? 32.307 -28.726 13.302 1.00 32.31 110 GLN A C 1
ATOM 893 O O . GLN A 1 110 ? 33.070 -27.841 12.939 1.00 32.31 110 GLN A O 1
ATOM 898 N N . ASN A 1 111 ? 32.306 -29.234 14.540 1.00 38.44 111 ASN A N 1
ATOM 899 C CA . ASN A 1 111 ? 33.391 -29.126 15.528 1.00 38.44 111 ASN A CA 1
ATOM 900 C C . ASN A 1 111 ? 34.170 -27.782 15.538 1.00 38.44 111 ASN A C 1
ATOM 902 O O . ASN A 1 111 ? 35.378 -27.747 15.316 1.00 38.44 111 ASN A O 1
ATOM 906 N N . ASP A 1 112 ? 33.435 -26.706 15.843 1.00 45.53 112 ASP A N 1
ATOM 907 C CA . ASP A 1 112 ? 33.875 -25.428 16.438 1.00 45.53 112 ASP A CA 1
ATOM 908 C C . ASP A 1 112 ? 34.748 -24.422 15.646 1.00 45.53 112 ASP A C 1
ATOM 910 O O . ASP A 1 112 ? 35.373 -23.555 16.256 1.00 45.53 112 ASP A O 1
ATOM 914 N N . LEU A 1 113 ? 34.706 -24.390 14.306 1.00 37.69 113 LEU A N 1
ATOM 915 C CA . LEU A 1 113 ? 35.206 -23.242 13.513 1.00 37.69 113 LEU A CA 1
ATOM 916 C C . LEU A 1 113 ? 34.239 -22.855 12.375 1.00 37.69 113 LEU A C 1
ATOM 918 O O . LEU A 1 113 ? 33.866 -23.696 11.563 1.00 37.69 113 LEU A O 1
ATOM 922 N N . ASN A 1 114 ? 33.872 -21.568 12.284 1.00 33.78 114 ASN A N 1
ATOM 923 C CA . ASN A 1 114 ? 33.026 -21.019 11.212 1.00 33.78 114 ASN A CA 1
ATOM 924 C C . ASN A 1 114 ? 33.892 -20.450 10.077 1.00 33.78 114 ASN A C 1
ATOM 926 O O . ASN A 1 114 ? 34.681 -19.534 10.308 1.00 33.78 114 ASN A O 1
ATOM 930 N N . VAL A 1 115 ? 33.712 -20.932 8.845 1.00 35.12 115 VAL A N 1
ATOM 931 C CA . VAL A 1 115 ? 34.362 -20.379 7.644 1.00 35.12 115 VAL A CA 1
ATOM 932 C C . VAL A 1 115 ? 33.304 -20.142 6.566 1.00 35.12 115 VAL A C 1
ATOM 934 O 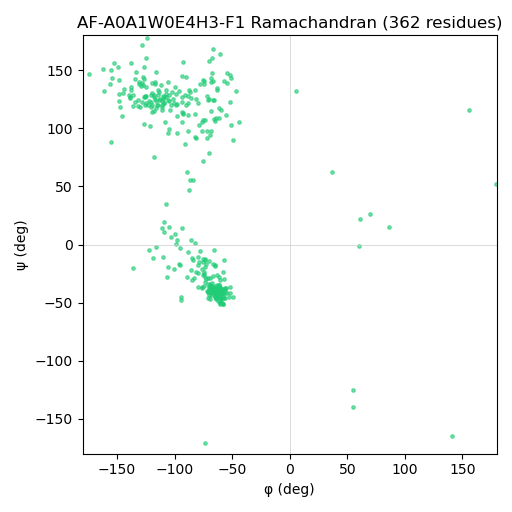O . VAL A 1 115 ? 32.678 -21.091 6.107 1.00 35.12 115 VAL A O 1
ATOM 937 N N . ASN A 1 116 ? 33.131 -18.886 6.143 1.00 31.88 116 ASN A N 1
ATOM 938 C CA . ASN A 1 116 ? 32.271 -18.511 5.015 1.00 31.88 116 ASN A CA 1
ATOM 939 C C . ASN A 1 116 ? 33.054 -18.574 3.698 1.00 31.88 116 ASN A C 1
ATOM 941 O O . ASN A 1 116 ? 34.156 -18.027 3.605 1.00 31.88 116 ASN A O 1
ATOM 945 N N . LYS A 1 117 ? 32.482 -19.197 2.662 1.00 34.75 117 LYS A N 1
ATOM 946 C CA . LYS A 1 117 ? 33.019 -19.156 1.294 1.00 34.75 117 LYS A CA 1
ATOM 947 C C . LYS A 1 117 ? 31.873 -19.223 0.277 1.00 34.75 117 LYS A C 1
ATOM 949 O O . LYS A 1 117 ? 31.128 -20.193 0.286 1.00 34.75 117 LYS A O 1
ATOM 954 N N . GLU A 1 118 ? 31.774 -18.234 -0.613 1.00 31.66 118 GLU A N 1
ATOM 955 C CA . GLU A 1 118 ? 30.802 -18.187 -1.724 1.00 31.66 118 GLU A CA 1
ATOM 956 C C . GLU A 1 118 ? 31.507 -18.180 -3.098 1.00 31.66 118 GLU A C 1
ATOM 958 O O . GLU A 1 118 ? 32.533 -17.516 -3.274 1.00 31.66 118 GLU A O 1
ATOM 963 N N . ARG A 1 119 ? 30.967 -18.947 -4.062 1.00 30.59 119 ARG A N 1
ATOM 964 C CA . ARG A 1 119 ? 31.276 -18.987 -5.519 1.00 30.59 119 ARG A CA 1
ATOM 965 C C . ARG A 1 119 ? 30.251 -19.946 -6.187 1.00 30.59 119 ARG A C 1
ATOM 967 O O . ARG A 1 119 ? 29.927 -20.928 -5.536 1.00 30.59 119 ARG A O 1
ATOM 974 N N . THR A 1 120 ? 29.729 -19.854 -7.421 1.00 33.19 120 THR A N 1
ATOM 975 C CA . THR A 1 120 ? 30.003 -19.063 -8.644 1.00 33.19 120 THR A CA 1
ATOM 976 C C . THR A 1 120 ? 28.775 -19.092 -9.592 1.00 33.19 120 THR A C 1
ATOM 978 O O . THR A 1 120 ? 28.066 -20.090 -9.613 1.00 33.19 120 THR A O 1
ATOM 981 N N . VAL A 1 121 ? 28.636 -18.008 -10.370 1.00 41.12 121 VAL A N 1
ATOM 982 C CA . VAL A 1 121 ? 28.098 -17.724 -11.733 1.00 41.12 121 VAL A CA 1
ATOM 983 C C . VAL A 1 121 ? 27.401 -18.814 -12.569 1.00 41.12 121 VAL A C 1
ATOM 985 O O . VAL A 1 121 ? 28.022 -19.822 -12.887 1.00 41.12 121 VAL A O 1
ATOM 988 N N . ASP A 1 122 ? 26.229 -18.448 -13.114 1.00 28.56 122 ASP A N 1
ATOM 989 C CA . ASP A 1 122 ? 25.779 -18.806 -14.470 1.00 28.56 122 ASP A CA 1
ATOM 990 C C . ASP A 1 122 ? 25.260 -17.550 -15.199 1.00 28.56 122 ASP A C 1
ATOM 992 O O . ASP A 1 122 ? 24.354 -16.865 -14.721 1.00 28.56 122 ASP A O 1
ATOM 996 N N . THR A 1 123 ? 25.830 -17.255 -16.369 1.00 32.44 123 THR A N 1
ATOM 997 C CA . THR A 1 123 ? 25.408 -16.159 -17.254 1.00 32.44 123 THR A CA 1
ATOM 998 C C . THR A 1 123 ? 24.634 -16.755 -18.428 1.00 32.44 123 THR A C 1
ATOM 1000 O O . THR A 1 123 ? 25.208 -17.475 -19.243 1.00 32.44 123 THR A O 1
ATOM 1003 N N . VAL A 1 124 ? 23.342 -16.440 -18.556 1.00 27.98 124 VAL A N 1
ATOM 1004 C CA . VAL A 1 124 ? 22.589 -16.680 -19.798 1.00 27.98 124 VAL A CA 1
ATOM 1005 C C . VAL A 1 124 ? 22.378 -15.342 -20.486 1.00 27.98 124 VAL A C 1
ATOM 1007 O O . VAL A 1 124 ? 21.455 -14.591 -20.180 1.00 27.98 124 VAL A O 1
ATOM 1010 N N . THR A 1 125 ? 23.257 -15.040 -21.435 1.00 31.25 125 THR A N 1
ATOM 1011 C CA . THR A 1 125 ? 23.074 -13.929 -22.364 1.00 31.25 125 THR A CA 1
ATOM 1012 C C . THR A 1 125 ? 21.995 -14.319 -23.373 1.00 31.25 125 THR A C 1
ATOM 1014 O O . THR A 1 125 ? 22.238 -15.135 -24.261 1.00 31.25 125 THR A O 1
ATOM 1017 N N . VAL A 1 126 ? 20.798 -13.736 -23.275 1.00 30.61 126 VAL A N 1
ATOM 1018 C CA . VAL A 1 126 ? 19.866 -13.736 -24.411 1.00 30.61 126 VAL A CA 1
ATOM 1019 C C . VAL A 1 126 ? 20.301 -12.611 -25.339 1.00 30.61 126 VAL A C 1
ATOM 1021 O O . VAL A 1 126 ? 19.909 -11.457 -25.185 1.00 30.61 126 VAL A O 1
ATOM 1024 N N . ALA A 1 127 ? 21.158 -12.949 -26.297 1.00 38.41 127 ALA A N 1
ATOM 1025 C CA . ALA A 1 127 ? 21.344 -12.111 -27.465 1.00 38.41 127 ALA A CA 1
ATOM 1026 C C . ALA A 1 127 ? 20.054 -12.167 -28.293 1.00 38.41 127 ALA A C 1
ATOM 1028 O O . ALA A 1 127 ? 19.674 -13.237 -28.768 1.00 38.41 127 ALA A O 1
ATOM 1029 N N . ASN A 1 128 ? 19.362 -11.031 -28.408 1.00 33.56 128 ASN A N 1
ATOM 1030 C CA . ASN A 1 128 ? 18.926 -10.432 -29.677 1.00 33.56 128 ASN A CA 1
ATOM 1031 C C . ASN A 1 128 ? 17.706 -9.529 -29.468 1.00 33.56 128 ASN A C 1
ATOM 1033 O O . ASN A 1 128 ? 16.603 -10.008 -29.231 1.00 33.56 128 ASN A O 1
ATOM 1037 N N . THR A 1 129 ? 17.855 -8.230 -29.719 1.00 28.61 129 THR A N 1
ATOM 1038 C CA . THR A 1 129 ? 17.372 -7.660 -30.985 1.00 28.61 129 THR A CA 1
ATOM 1039 C C . THR A 1 129 ? 18.145 -6.378 -31.282 1.00 28.61 129 THR A C 1
ATOM 1041 O O . THR A 1 129 ? 18.469 -5.601 -30.389 1.00 28.61 129 THR A O 1
ATOM 1044 N N . GLU A 1 130 ? 18.498 -6.235 -32.550 1.00 36.84 130 GLU A N 1
ATOM 1045 C CA . GLU A 1 130 ? 19.349 -5.219 -33.148 1.00 36.84 130 GLU A CA 1
ATOM 1046 C C . GLU A 1 130 ? 18.928 -3.786 -32.789 1.00 36.84 130 GLU A C 1
ATOM 1048 O O . GLU A 1 130 ? 17.844 -3.330 -33.144 1.00 36.84 130 GLU A O 1
ATOM 1053 N N . HIS A 1 131 ? 19.850 -3.033 -32.194 1.00 28.66 131 HIS A N 1
ATOM 1054 C CA . HIS A 1 131 ? 20.019 -1.636 -32.563 1.00 28.66 131 HIS A CA 1
ATOM 1055 C C . HIS A 1 131 ? 21.428 -1.472 -33.116 1.00 28.66 131 HIS A C 1
ATOM 1057 O O . HIS A 1 131 ? 22.427 -1.692 -32.437 1.00 28.66 131 HIS A O 1
ATOM 1063 N N . VAL A 1 132 ? 21.454 -1.135 -34.401 1.00 28.19 132 VAL A N 1
ATOM 1064 C CA . VAL A 1 132 ? 22.600 -0.713 -35.195 1.00 28.19 132 VAL A CA 1
ATOM 1065 C C . VAL A 1 132 ? 23.439 0.288 -34.394 1.00 28.19 132 VAL A C 1
ATOM 1067 O O . VAL A 1 132 ? 23.059 1.449 -34.263 1.00 28.19 132 VAL A O 1
ATOM 1070 N N . ILE A 1 133 ? 24.590 -0.150 -33.878 1.00 29.06 133 ILE A N 1
ATOM 1071 C CA . ILE A 1 133 ? 25.711 0.758 -33.643 1.00 29.06 133 ILE A CA 1
ATOM 1072 C C . ILE A 1 133 ? 26.300 0.988 -35.029 1.00 29.06 133 ILE A C 1
ATOM 1074 O O . ILE A 1 133 ? 27.029 0.154 -35.560 1.00 29.06 133 ILE A O 1
ATOM 1078 N N . ALA A 1 134 ? 25.911 2.095 -35.652 1.00 29.52 134 ALA A N 1
ATOM 1079 C CA . ALA A 1 134 ? 26.767 2.687 -36.657 1.00 29.52 134 ALA A CA 1
ATOM 1080 C C . ALA A 1 134 ? 28.055 3.116 -35.942 1.00 29.52 134 ALA A C 1
ATOM 1082 O O . ALA A 1 134 ? 27.992 3.710 -34.866 1.00 29.52 134 ALA A O 1
ATOM 1083 N N . ASP A 1 135 ? 29.199 2.776 -36.531 1.00 33.50 135 ASP A N 1
ATOM 1084 C CA . ASP A 1 135 ? 30.535 3.212 -36.132 1.00 33.50 135 ASP A CA 1
ATOM 1085 C C . ASP A 1 135 ? 30.603 4.741 -35.935 1.00 33.50 135 ASP A C 1
ATOM 1087 O O . ASP A 1 135 ? 30.944 5.486 -36.857 1.00 33.50 135 ASP A O 1
ATOM 1091 N N . GLU A 1 136 ? 30.334 5.244 -34.731 1.00 36.00 136 GLU A N 1
ATOM 1092 C CA . GLU A 1 136 ? 30.738 6.598 -34.356 1.00 36.00 136 GLU A CA 1
ATOM 1093 C C . GLU A 1 136 ? 32.152 6.552 -33.774 1.00 36.00 136 GLU A C 1
ATOM 1095 O O . GLU A 1 136 ? 32.391 6.256 -32.603 1.00 36.00 136 GLU A O 1
ATOM 1100 N N . LYS A 1 137 ? 33.125 6.857 -34.640 1.00 45.03 137 LYS A N 1
ATOM 1101 C CA . LYS A 1 137 ? 34.502 7.177 -34.256 1.00 45.03 137 LYS A CA 1
ATOM 1102 C C . LYS A 1 137 ? 34.487 8.335 -33.253 1.00 45.03 137 LYS A C 1
ATOM 1104 O O . LYS A 1 137 ? 34.200 9.471 -33.629 1.00 45.03 137 LYS A O 1
ATOM 1109 N N . ILE A 1 138 ? 34.852 8.069 -32.000 1.00 46.78 138 ILE A N 1
ATOM 1110 C CA . ILE A 1 138 ? 35.153 9.117 -31.019 1.00 46.78 138 ILE A CA 1
ATOM 1111 C C . ILE A 1 138 ? 36.390 9.872 -31.519 1.00 46.78 138 ILE A C 1
ATOM 1113 O O . ILE A 1 138 ? 37.497 9.337 -31.529 1.00 46.78 138 ILE A O 1
ATOM 1117 N N . LYS A 1 139 ? 36.186 11.113 -31.959 1.00 54.28 139 LYS A N 1
ATOM 1118 C CA . LYS A 1 139 ? 37.242 12.017 -32.418 1.00 54.28 139 LYS A CA 1
ATOM 1119 C C . LYS A 1 139 ? 37.704 12.872 -31.245 1.00 54.28 139 LYS A C 1
ATOM 1121 O O . LYS A 1 139 ? 36.933 13.681 -30.731 1.00 54.28 139 LYS A O 1
ATOM 1126 N N . ILE A 1 140 ? 38.946 12.685 -30.805 1.00 58.06 140 ILE A N 1
ATOM 1127 C CA . ILE A 1 140 ? 39.584 13.602 -29.856 1.00 58.06 140 ILE A CA 1
ATOM 1128 C C . ILE A 1 140 ? 40.289 14.677 -30.676 1.00 58.06 140 ILE A C 1
ATOM 1130 O O . ILE A 1 140 ? 41.144 14.363 -31.500 1.00 58.06 140 ILE A O 1
ATOM 1134 N N . LEU A 1 141 ? 39.892 15.929 -30.468 1.00 71.12 141 LEU A N 1
ATOM 1135 C CA . LEU A 1 141 ? 40.483 17.081 -31.138 1.00 71.12 141 LEU A CA 1
ATOM 1136 C C . LEU A 1 141 ? 41.592 17.687 -30.271 1.00 71.12 141 LEU A C 1
ATOM 1138 O O . LEU A 1 141 ? 41.483 17.703 -29.039 1.00 71.12 141 LEU A O 1
ATOM 1142 N N . ASP A 1 142 ? 42.642 18.189 -30.911 1.00 69.44 142 ASP A N 1
ATOM 1143 C CA . ASP A 1 142 ? 43.635 19.046 -30.272 1.00 69.44 142 ASP A CA 1
ATOM 1144 C C . ASP A 1 142 ? 43.083 20.463 -30.003 1.00 69.44 142 ASP A C 1
ATOM 1146 O O . ASP A 1 142 ? 41.885 20.739 -30.113 1.00 69.44 142 ASP A O 1
ATOM 1150 N N . LYS A 1 143 ? 43.961 21.382 -29.591 1.00 69.62 143 LYS A N 1
ATOM 1151 C CA . LYS A 1 143 ? 43.572 22.754 -29.229 1.00 69.62 143 LYS A CA 1
ATOM 1152 C C . LYS A 1 143 ? 43.219 23.625 -30.437 1.00 69.62 143 LYS A C 1
ATOM 1154 O O . LYS A 1 143 ? 42.558 24.646 -30.261 1.00 69.62 143 LYS A O 1
ATOM 1159 N N . ASP A 1 144 ? 43.662 23.238 -31.621 1.00 70.69 144 ASP A N 1
ATOM 1160 C CA . ASP A 1 144 ? 43.430 23.876 -32.912 1.00 70.69 144 ASP A CA 1
ATOM 1161 C C . ASP A 1 144 ? 42.297 23.213 -33.711 1.00 70.69 144 ASP A C 1
ATOM 1163 O O . ASP A 1 144 ? 41.906 23.711 -34.767 1.00 70.69 144 ASP A O 1
ATOM 1167 N N . GLY A 1 145 ? 41.677 22.171 -33.152 1.00 64.19 145 GLY A N 1
ATOM 1168 C CA . GLY A 1 145 ? 40.513 21.500 -33.716 1.00 64.19 145 GLY A CA 1
ATOM 1169 C C . GLY A 1 145 ? 40.861 20.403 -34.720 1.00 64.19 145 GLY A C 1
ATOM 1170 O O . GLY A 1 145 ? 39.968 19.969 -35.449 1.00 64.19 145 GLY A O 1
ATOM 1171 N N . THR A 1 146 ? 42.118 19.949 -34.776 1.00 71.69 146 THR A N 1
ATOM 1172 C CA . THR A 1 146 ? 42.524 18.823 -35.624 1.00 71.69 146 THR A CA 1
ATOM 1173 C C . THR A 1 146 ? 42.412 17.490 -34.883 1.00 71.69 146 THR A C 1
ATOM 1175 O O . THR A 1 146 ? 42.582 17.410 -33.667 1.00 71.69 146 THR A O 1
ATOM 1178 N N . GLU A 1 147 ? 42.028 16.433 -35.603 1.00 73.75 147 GLU A N 1
ATOM 1179 C CA . GLU A 1 147 ? 41.855 15.095 -35.028 1.00 73.75 147 GLU A CA 1
ATOM 1180 C C . GLU A 1 147 ? 43.201 14.479 -34.660 1.00 73.75 147 GLU A C 1
ATOM 1182 O O . GLU A 1 147 ? 44.077 14.318 -35.512 1.00 73.75 147 GLU A O 1
ATOM 1187 N N . LEU A 1 148 ? 43.335 14.079 -33.395 1.00 68.50 148 LEU A N 1
ATOM 1188 C CA . LEU A 1 148 ? 44.530 13.401 -32.921 1.00 68.50 148 LEU A CA 1
ATOM 1189 C C . LEU A 1 148 ? 44.662 12.016 -33.575 1.00 68.50 148 LEU A C 1
ATOM 1191 O O . LEU A 1 148 ? 43.670 11.282 -33.682 1.00 68.50 148 LEU A O 1
ATOM 1195 N N . PRO A 1 149 ?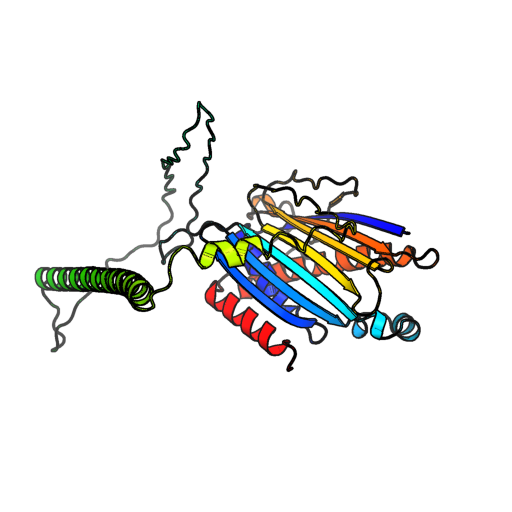 45.886 11.599 -33.947 1.00 79.00 149 PRO A N 1
ATOM 1196 C CA . PRO A 1 149 ? 46.156 10.239 -34.386 1.00 79.00 149 PRO A CA 1
ATOM 1197 C C . PRO A 1 149 ? 45.640 9.206 -33.374 1.00 79.00 149 PRO A C 1
ATOM 1199 O O . PRO A 1 149 ? 45.674 9.414 -32.157 1.00 79.00 149 PRO A O 1
ATOM 1202 N N . VAL A 1 150 ? 45.184 8.056 -33.874 1.00 65.56 150 VAL A N 1
ATOM 1203 C CA . VAL A 1 150 ? 44.571 6.984 -33.062 1.00 65.56 150 VAL A CA 1
ATOM 1204 C C . VAL A 1 150 ? 45.494 6.522 -31.926 1.00 65.56 150 VAL A C 1
ATOM 1206 O O . VAL A 1 150 ? 45.040 6.267 -30.811 1.00 65.56 150 VAL A O 1
ATOM 1209 N N . GLU A 1 151 ? 46.799 6.472 -32.183 1.00 68.69 151 GLU A N 1
ATOM 1210 C CA . GLU A 1 151 ? 47.821 6.072 -31.210 1.00 68.69 151 GLU A CA 1
ATOM 1211 C C . GLU A 1 151 ? 47.968 7.088 -30.065 1.00 68.69 151 GLU A C 1
ATOM 1213 O O . GLU A 1 151 ? 48.133 6.711 -28.903 1.00 68.69 151 GLU A O 1
ATOM 1218 N N . GLU A 1 152 ? 47.835 8.380 -30.367 1.00 66.00 152 GLU A N 1
ATOM 1219 C CA . GLU A 1 152 ? 47.921 9.466 -29.388 1.00 66.00 152 GLU A CA 1
ATOM 1220 C C . GLU A 1 152 ? 46.639 9.559 -28.548 1.00 66.00 152 GLU A C 1
ATOM 1222 O O . GLU A 1 152 ? 46.690 9.702 -27.324 1.00 66.00 152 GLU A O 1
ATOM 1227 N N . THR A 1 153 ? 45.489 9.328 -29.184 1.00 61.53 153 THR A N 1
ATOM 1228 C CA . THR A 1 153 ? 44.190 9.171 -28.518 1.00 61.53 153 THR A CA 1
ATOM 1229 C C . THR A 1 153 ? 44.205 8.014 -27.510 1.00 61.53 153 THR A C 1
ATOM 1231 O O . THR A 1 153 ? 43.793 8.186 -26.359 1.00 61.53 153 THR A O 1
ATOM 1234 N N . ALA A 1 154 ? 44.742 6.851 -27.895 1.00 61.34 154 ALA A N 1
ATOM 1235 C CA . ALA A 1 154 ? 44.861 5.692 -27.010 1.00 61.34 154 ALA A CA 1
ATOM 1236 C C . ALA A 1 154 ? 45.792 5.961 -25.814 1.00 61.34 154 ALA A C 1
ATOM 1238 O O . ALA A 1 154 ? 45.508 5.544 -24.687 1.00 61.34 154 ALA A O 1
ATOM 1239 N N . LYS A 1 155 ? 46.882 6.706 -26.033 1.00 73.19 155 LYS A N 1
ATOM 1240 C CA . LYS A 1 155 ? 47.820 7.091 -24.975 1.00 73.19 155 LYS A CA 1
ATOM 1241 C C . LYS A 1 155 ? 47.176 8.021 -23.939 1.00 73.19 155 LYS A C 1
ATOM 1243 O O . LYS A 1 155 ? 47.297 7.764 -22.744 1.00 73.19 155 LYS A O 1
ATOM 1248 N N . ILE A 1 156 ? 46.421 9.033 -24.379 1.00 67.81 156 ILE A N 1
ATOM 1249 C CA . ILE A 1 156 ? 45.719 9.979 -23.489 1.00 67.81 156 ILE A CA 1
ATOM 1250 C C . ILE A 1 156 ? 44.657 9.269 -22.638 1.00 67.81 156 ILE A C 1
ATOM 1252 O O . ILE A 1 156 ? 44.495 9.580 -21.454 1.00 67.81 156 ILE A O 1
ATOM 1256 N N . ILE A 1 157 ? 43.932 8.309 -23.219 1.00 62.69 157 ILE A N 1
ATOM 1257 C CA . ILE A 1 157 ? 42.931 7.516 -22.491 1.00 62.69 157 ILE A CA 1
ATOM 1258 C C . ILE A 1 157 ? 43.603 6.702 -21.378 1.00 62.69 157 ILE A C 1
ATOM 1260 O O . ILE A 1 157 ? 43.147 6.739 -20.232 1.00 62.69 157 ILE A O 1
ATOM 1264 N N . ASN A 1 158 ? 44.716 6.033 -21.682 1.00 64.31 158 ASN A N 1
ATOM 1265 C CA . ASN A 1 158 ? 45.454 5.239 -20.700 1.00 64.31 158 ASN A CA 1
ATOM 1266 C C . ASN A 1 158 ? 46.061 6.106 -19.582 1.00 64.31 158 ASN A C 1
ATOM 1268 O O . ASN A 1 158 ? 45.921 5.768 -18.408 1.00 64.31 158 ASN A O 1
ATOM 1272 N N . GLU A 1 159 ? 46.631 7.270 -19.908 1.00 67.75 159 GLU A N 1
ATOM 1273 C CA . GLU A 1 159 ? 47.153 8.209 -18.903 1.00 67.75 159 GLU A CA 1
ATOM 1274 C C . GLU A 1 159 ? 46.049 8.725 -17.960 1.00 67.75 159 GLU A C 1
ATOM 1276 O O . GLU A 1 159 ? 46.258 8.832 -16.749 1.00 67.75 159 GLU A O 1
ATOM 1281 N N . ARG A 1 160 ? 44.837 8.994 -18.470 1.00 61.59 160 ARG A N 1
ATOM 1282 C CA . ARG A 1 160 ? 43.692 9.408 -17.634 1.00 61.59 160 ARG A CA 1
ATOM 1283 C C . ARG A 1 160 ? 43.206 8.295 -16.705 1.00 61.59 160 ARG A C 1
ATOM 1285 O O . ARG A 1 160 ? 42.863 8.579 -15.553 1.00 61.59 160 ARG A O 1
ATOM 1292 N N . LEU A 1 161 ? 43.202 7.050 -17.179 1.00 57.81 161 LEU A N 1
ATOM 1293 C CA . LEU A 1 161 ? 42.846 5.881 -16.372 1.00 57.81 161 LEU A CA 1
ATOM 1294 C C . LEU A 1 161 ? 43.860 5.646 -15.242 1.00 57.81 161 LEU A C 1
ATOM 1296 O O . LEU A 1 161 ? 43.462 5.373 -14.107 1.00 57.81 161 LEU A O 1
ATOM 1300 N N . ASP A 1 162 ? 45.154 5.832 -15.504 1.00 60.72 162 ASP A N 1
ATOM 1301 C CA . ASP A 1 162 ? 46.199 5.705 -14.483 1.00 60.72 162 ASP A CA 1
ATOM 1302 C C . ASP A 1 162 ? 46.147 6.836 -13.444 1.00 60.72 162 ASP A C 1
ATOM 1304 O O . ASP A 1 162 ? 46.349 6.601 -12.247 1.00 60.72 162 ASP A O 1
ATOM 1308 N N . VAL A 1 163 ? 45.792 8.061 -13.849 1.00 59.25 163 VAL A N 1
ATOM 1309 C CA . VAL A 1 163 ? 45.548 9.175 -12.915 1.00 59.25 163 VAL A CA 1
ATOM 1310 C C . VAL A 1 163 ? 44.348 8.890 -12.003 1.00 59.25 163 VAL A C 1
ATOM 1312 O O . VAL A 1 163 ? 44.429 9.151 -10.800 1.00 59.25 163 VAL A O 1
ATOM 1315 N N . GLN A 1 164 ? 43.257 8.315 -12.524 1.00 48.81 164 GLN A N 1
ATOM 1316 C CA . GLN A 1 164 ? 42.100 7.925 -11.705 1.00 48.81 164 GLN A CA 1
ATOM 1317 C C . GLN A 1 164 ? 42.436 6.812 -10.704 1.00 48.81 164 GLN A C 1
ATOM 1319 O O . GLN A 1 164 ? 42.096 6.936 -9.523 1.00 48.81 164 GLN A O 1
ATOM 1324 N N . LYS A 1 165 ? 43.166 5.774 -11.132 1.00 58.22 165 LYS A N 1
ATOM 1325 C CA . LYS A 1 165 ? 43.633 4.696 -10.241 1.00 58.22 165 LYS A CA 1
ATOM 1326 C C . LYS A 1 165 ? 44.520 5.231 -9.113 1.00 58.22 165 LYS A C 1
ATOM 1328 O O . LYS A 1 165 ? 44.338 4.870 -7.951 1.00 58.22 165 LYS A O 1
ATOM 1333 N N . ASN A 1 166 ? 45.429 6.155 -9.425 1.00 56.22 166 ASN A N 1
ATOM 1334 C CA . ASN A 1 166 ? 46.317 6.767 -8.435 1.00 56.22 166 ASN A CA 1
ATOM 1335 C C . ASN A 1 166 ? 45.597 7.723 -7.468 1.00 56.22 166 ASN A C 1
ATOM 1337 O O . ASN A 1 166 ? 46.025 7.867 -6.320 1.00 56.22 166 ASN A O 1
ATOM 1341 N N . LYS A 1 167 ? 44.504 8.365 -7.902 1.00 53.16 167 LYS A N 1
ATOM 1342 C CA . LYS A 1 167 ? 43.664 9.211 -7.040 1.00 53.16 167 LYS A CA 1
ATOM 1343 C C . LYS A 1 167 ? 42.911 8.362 -6.008 1.00 53.16 167 LYS A C 1
ATOM 1345 O O . LYS A 1 167 ? 43.035 8.623 -4.817 1.00 53.16 167 LYS A O 1
ATOM 1350 N N . SER A 1 168 ? 42.293 7.262 -6.448 1.00 48.50 168 SER A N 1
ATOM 1351 C CA . SER A 1 168 ? 41.625 6.289 -5.568 1.00 48.50 168 SER A CA 1
ATOM 1352 C C . SER A 1 168 ? 42.581 5.655 -4.539 1.00 48.50 168 SER A C 1
ATOM 1354 O O . SER A 1 168 ? 42.242 5.525 -3.363 1.00 48.50 168 SER A O 1
ATOM 1356 N N . ALA A 1 169 ? 43.825 5.351 -4.931 1.00 55.34 169 ALA A N 1
ATOM 1357 C CA . ALA A 1 169 ? 44.840 4.821 -4.016 1.00 55.34 169 ALA A CA 1
ATOM 1358 C C . ALA A 1 169 ? 45.344 5.844 -2.973 1.00 55.34 169 ALA A C 1
ATOM 1360 O O . ALA A 1 169 ? 45.767 5.456 -1.880 1.00 55.34 169 ALA A O 1
ATOM 1361 N N . LYS A 1 170 ? 45.324 7.149 -3.286 1.00 53.84 170 LYS A N 1
ATOM 1362 C CA . LYS A 1 170 ? 45.639 8.214 -2.317 1.00 53.84 170 LYS A CA 1
ATOM 1363 C C . LYS A 1 170 ? 44.527 8.382 -1.286 1.00 53.84 170 LYS A C 1
ATOM 1365 O O .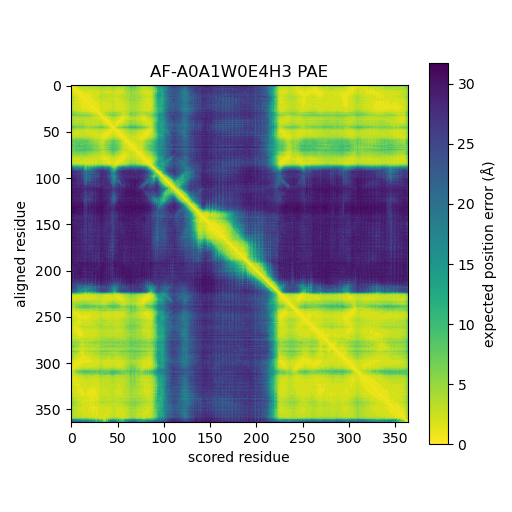 LYS A 1 170 ? 44.849 8.534 -0.110 1.00 53.84 170 LYS A O 1
ATOM 1370 N N . ASP A 1 171 ? 43.271 8.293 -1.710 1.00 47.50 171 ASP A N 1
ATOM 1371 C CA . ASP A 1 171 ? 42.113 8.422 -0.821 1.00 47.50 171 ASP A CA 1
ATOM 1372 C C . ASP A 1 171 ? 42.068 7.267 0.203 1.00 47.50 171 ASP A C 1
ATOM 1374 O O . ASP A 1 171 ? 41.898 7.503 1.398 1.00 47.50 171 ASP A O 1
ATOM 1378 N N . LEU A 1 172 ? 42.407 6.039 -0.215 1.00 50.34 172 LEU A N 1
ATOM 1379 C CA . LEU A 1 172 ? 42.569 4.880 0.683 1.00 50.34 172 LEU A CA 1
ATOM 1380 C C . LEU A 1 172 ? 43.685 5.056 1.736 1.00 50.34 172 LEU A C 1
ATOM 1382 O O . LEU A 1 172 ? 43.532 4.642 2.885 1.00 50.34 172 LEU A O 1
ATOM 1386 N N . LYS A 1 173 ? 44.804 5.704 1.383 1.00 55.91 173 LYS A N 1
ATOM 1387 C CA . LYS A 1 173 ? 45.913 5.971 2.325 1.00 55.91 173 LYS A CA 1
ATOM 1388 C C . LYS A 1 173 ? 45.603 7.084 3.331 1.00 55.91 173 LYS A C 1
ATOM 1390 O O . LYS A 1 173 ? 46.230 7.133 4.393 1.00 55.91 173 LYS A O 1
ATOM 1395 N N . ILE A 1 174 ? 44.679 7.991 3.008 1.00 48.97 174 ILE A N 1
ATOM 1396 C CA . ILE A 1 174 ? 44.221 9.045 3.926 1.00 48.97 174 ILE A CA 1
ATOM 1397 C C . ILE A 1 174 ? 43.381 8.423 5.052 1.00 48.97 174 ILE A C 1
ATOM 1399 O O . ILE A 1 174 ? 43.619 8.734 6.220 1.00 48.97 174 ILE A O 1
ATOM 1403 N N . ASP A 1 175 ? 42.516 7.460 4.730 1.00 42.03 175 ASP A N 1
ATOM 1404 C CA . ASP A 1 175 ? 41.707 6.729 5.716 1.00 42.03 175 ASP A CA 1
ATOM 1405 C C . ASP A 1 175 ? 42.544 5.868 6.676 1.00 42.03 175 ASP A C 1
ATOM 1407 O O . ASP A 1 175 ? 42.267 5.812 7.878 1.00 42.03 175 ASP A O 1
ATOM 1411 N N . GLU A 1 176 ? 43.620 5.236 6.198 1.00 53.69 176 GLU A N 1
ATOM 1412 C CA . GLU A 1 176 ? 44.536 4.492 7.076 1.00 53.69 176 GLU A CA 1
ATOM 1413 C C . GLU A 1 176 ? 45.304 5.413 8.037 1.00 53.69 176 GLU A C 1
ATOM 1415 O O . GLU A 1 176 ? 45.493 5.074 9.209 1.00 53.69 176 GLU A O 1
ATOM 1420 N N . ARG A 1 177 ? 45.701 6.613 7.588 1.00 50.84 177 ARG A N 1
ATOM 1421 C CA . ARG A 1 177 ? 46.374 7.602 8.449 1.00 50.84 177 ARG A CA 1
ATOM 1422 C C . ARG A 1 177 ? 45.450 8.172 9.524 1.00 50.84 177 ARG A C 1
ATOM 1424 O O . ARG A 1 177 ? 45.915 8.395 10.642 1.00 50.84 177 ARG A O 1
ATOM 1431 N N . LEU A 1 178 ? 44.163 8.360 9.228 1.00 45.53 178 LEU A N 1
ATOM 1432 C CA . LEU A 1 178 ? 43.170 8.806 10.213 1.00 45.53 178 LEU A CA 1
ATOM 1433 C C . LEU A 1 178 ? 42.966 7.765 11.328 1.00 45.53 178 LEU A C 1
ATOM 1435 O O . LEU A 1 178 ? 42.947 8.128 12.505 1.00 45.53 178 LEU A O 1
ATOM 1439 N N . LYS A 1 179 ? 42.955 6.468 10.987 1.00 50.06 179 LYS A N 1
ATOM 1440 C CA . LYS A 1 179 ? 42.868 5.364 11.966 1.00 50.06 179 LYS A CA 1
ATOM 1441 C C . LYS A 1 179 ? 44.107 5.246 12.862 1.00 50.06 179 LYS A C 1
ATOM 1443 O O . LYS A 1 179 ? 43.990 4.947 14.051 1.00 50.06 179 LYS A O 1
ATOM 1448 N N . VAL A 1 180 ? 45.301 5.505 12.323 1.00 55.72 180 VAL A N 1
ATOM 1449 C CA . VAL A 1 180 ? 46.546 5.531 13.116 1.00 55.72 180 VAL A CA 1
ATOM 1450 C C . VAL A 1 180 ? 46.579 6.742 14.059 1.00 55.72 180 VAL A C 1
ATOM 1452 O O . VAL A 1 180 ? 47.009 6.610 15.206 1.00 55.72 180 VAL A O 1
ATOM 1455 N N . ASN A 1 181 ? 46.060 7.897 13.628 1.00 46.69 181 ASN A N 1
ATOM 1456 C CA . ASN A 1 181 ? 45.984 9.089 14.476 1.00 46.69 181 ASN A CA 1
ATOM 1457 C C . ASN A 1 181 ? 44.989 8.931 15.636 1.00 46.69 181 ASN A C 1
ATOM 1459 O O . ASN A 1 181 ? 45.316 9.313 16.756 1.00 46.69 181 ASN A O 1
ATOM 1463 N N . GLU A 1 182 ? 43.831 8.296 15.427 1.00 48.16 182 GLU A N 1
ATOM 1464 C CA . GLU A 1 182 ? 42.906 7.966 16.525 1.00 48.16 182 GLU A CA 1
ATOM 1465 C C . GLU A 1 182 ? 43.547 7.067 17.592 1.00 48.16 182 GLU A C 1
ATOM 1467 O O . GLU A 1 182 ? 43.310 7.246 18.788 1.00 48.16 182 GLU A O 1
ATOM 1472 N N . LYS A 1 183 ? 44.386 6.108 17.179 1.00 49.59 183 LYS A N 1
ATOM 1473 C CA . LYS A 1 183 ? 45.087 5.202 18.100 1.00 49.59 183 LYS A CA 1
ATOM 1474 C C . LYS A 1 183 ? 46.158 5.934 18.922 1.00 49.59 183 LYS A C 1
ATOM 1476 O O . LYS A 1 183 ? 46.301 5.675 20.115 1.00 49.59 183 LYS A O 1
ATOM 1481 N N . ASN A 1 184 ? 46.858 6.890 18.313 1.00 51.94 184 ASN A N 1
ATOM 1482 C CA . ASN A 1 184 ? 47.872 7.700 18.993 1.00 51.94 184 ASN A CA 1
ATOM 1483 C C . ASN A 1 184 ? 47.260 8.756 19.928 1.00 51.94 184 ASN A C 1
ATOM 1485 O O . ASN A 1 184 ? 47.789 8.988 21.015 1.00 51.94 184 ASN A O 1
ATOM 1489 N N . ILE A 1 185 ? 46.115 9.345 19.566 1.00 52.34 185 ILE A N 1
ATOM 1490 C CA . ILE A 1 185 ? 45.370 10.267 20.441 1.00 52.34 185 ILE A CA 1
ATOM 1491 C C . ILE A 1 185 ? 44.899 9.540 21.710 1.00 52.34 185 ILE A C 1
ATOM 1493 O O . ILE A 1 185 ? 45.045 10.069 22.810 1.00 52.34 185 ILE A O 1
ATOM 1497 N N . LYS A 1 186 ? 44.436 8.289 21.588 1.00 50.78 186 LYS A N 1
ATOM 1498 C CA . LYS A 1 186 ? 44.031 7.456 22.736 1.00 50.78 186 LYS A CA 1
ATOM 1499 C C . LYS A 1 186 ? 45.192 7.118 23.680 1.00 50.78 186 LYS A C 1
ATOM 1501 O O . LYS A 1 186 ? 45.006 7.157 24.890 1.00 50.78 186 LYS A O 1
ATOM 1506 N N . ASN A 1 187 ? 46.395 6.882 23.151 1.00 50.44 187 ASN A N 1
ATOM 1507 C CA . ASN A 1 187 ? 47.590 6.633 23.971 1.00 50.44 187 ASN A CA 1
ATOM 1508 C C . ASN A 1 187 ? 48.133 7.894 24.664 1.00 50.44 187 ASN A C 1
ATOM 1510 O O . ASN A 1 187 ? 48.742 7.792 25.725 1.00 50.44 187 ASN A O 1
ATOM 1514 N N . THR A 1 188 ? 47.911 9.080 24.090 1.00 51.16 188 THR A N 1
ATOM 1515 C CA . THR A 1 188 ? 48.416 10.350 24.646 1.00 51.16 188 THR A CA 1
ATOM 1516 C C . THR A 1 188 ? 47.521 10.877 25.777 1.00 51.16 188 THR A C 1
ATOM 1518 O O . THR A 1 188 ? 47.988 11.601 26.649 1.00 51.16 188 THR A O 1
ATOM 1521 N N . LEU A 1 189 ? 46.245 10.474 25.806 1.00 53.66 189 LEU A N 1
ATOM 1522 C CA . LEU A 1 189 ? 45.279 10.849 26.846 1.00 53.66 189 LEU A CA 1
ATOM 1523 C C . LEU A 1 189 ? 45.362 9.996 28.126 1.00 53.66 189 LEU A C 1
ATOM 1525 O O . LEU A 1 189 ? 44.584 10.228 29.044 1.00 53.66 189 LEU A O 1
ATOM 1529 N N . GLY A 1 190 ? 46.289 9.033 28.213 1.00 45.78 190 GLY A N 1
ATOM 1530 C CA . GLY A 1 190 ? 46.554 8.288 29.451 1.00 45.78 190 GLY A CA 1
ATOM 1531 C C . GLY A 1 190 ? 45.370 7.478 29.992 1.00 45.78 190 GLY A C 1
ATOM 1532 O O . GLY A 1 190 ? 45.345 7.166 31.179 1.00 45.78 190 GLY A O 1
ATOM 1533 N N . ILE A 1 191 ? 44.394 7.137 29.146 1.00 50.22 191 ILE A N 1
ATOM 1534 C CA . ILE A 1 191 ? 43.219 6.356 29.547 1.00 50.22 191 ILE A CA 1
ATOM 1535 C C . ILE A 1 191 ? 43.659 4.897 29.686 1.00 50.22 191 ILE A C 1
ATOM 1537 O O . ILE A 1 191 ? 43.914 4.218 28.689 1.00 50.22 191 ILE A O 1
ATOM 1541 N N . SER A 1 192 ? 43.793 4.415 30.922 1.00 54.47 192 SER A N 1
ATOM 1542 C CA . SER A 1 192 ? 44.169 3.022 31.178 1.00 54.47 192 SER A CA 1
ATOM 1543 C C . SER A 1 192 ? 42.984 2.083 30.916 1.00 54.47 192 SER A C 1
ATOM 1545 O O . SER A 1 192 ? 41.844 2.390 31.270 1.00 54.47 192 SER A O 1
ATOM 1547 N N . GLU A 1 193 ? 43.238 0.900 30.342 1.00 54.28 193 GLU A N 1
ATOM 1548 C CA . GLU A 1 193 ? 42.216 -0.139 30.085 1.00 54.28 193 GLU A CA 1
ATOM 1549 C C . GLU A 1 193 ? 41.459 -0.594 31.352 1.00 54.28 193 GLU A C 1
ATOM 1551 O O . GLU A 1 193 ? 40.401 -1.221 31.267 1.00 54.28 193 GLU A O 1
ATOM 1556 N N . THR A 1 194 ? 41.964 -0.244 32.534 1.00 52.34 194 THR A N 1
ATOM 1557 C CA . THR A 1 194 ? 41.357 -0.508 33.840 1.00 52.34 194 THR A CA 1
ATOM 1558 C C . THR A 1 194 ? 40.131 0.363 34.139 1.00 52.34 194 THR A C 1
ATOM 1560 O O . THR A 1 194 ? 39.203 -0.121 34.784 1.00 52.34 194 THR A O 1
ATOM 1563 N N . GLU A 1 195 ? 40.045 1.591 33.616 1.00 50.66 195 GLU A N 1
ATOM 1564 C CA . GLU A 1 195 ? 38.925 2.510 33.907 1.00 50.66 195 GLU A CA 1
ATOM 1565 C C . GLU A 1 195 ? 37.661 2.193 33.083 1.00 50.66 195 GLU A C 1
ATOM 1567 O O . GLU A 1 195 ? 36.541 2.399 33.548 1.00 50.66 195 GLU A O 1
ATOM 1572 N N . MET A 1 196 ? 37.800 1.552 31.915 1.00 50.75 196 MET A N 1
ATOM 1573 C CA . MET A 1 196 ? 36.651 1.094 31.112 1.00 50.75 196 MET A CA 1
ATOM 1574 C C . MET A 1 196 ? 35.947 -0.159 31.671 1.00 50.75 196 MET A C 1
ATOM 1576 O O . MET A 1 196 ? 34.848 -0.507 31.219 1.00 50.75 196 MET A O 1
ATOM 1580 N N . ARG A 1 197 ? 36.545 -0.859 32.647 1.00 47.59 197 ARG A N 1
ATOM 1581 C CA . ARG A 1 197 ? 35.958 -2.070 33.253 1.00 47.59 197 ARG A CA 1
ATOM 1582 C C . ARG A 1 197 ? 35.061 -1.779 34.459 1.00 47.59 197 ARG A C 1
ATOM 1584 O O . ARG A 1 197 ? 34.106 -2.525 34.673 1.00 47.59 197 ARG A O 1
ATOM 1591 N N . GLU A 1 198 ? 35.291 -0.694 35.197 1.00 45.41 198 GLU A N 1
ATOM 1592 C CA . GLU A 1 198 ? 34.450 -0.330 36.352 1.00 45.41 198 GLU A CA 1
ATOM 1593 C C . GLU A 1 198 ? 33.171 0.426 35.969 1.00 45.41 198 GLU A C 1
ATOM 1595 O O . GLU A 1 198 ? 32.140 0.269 36.629 1.00 45.41 198 GLU A O 1
ATOM 1600 N N . GLU A 1 199 ? 33.178 1.178 34.867 1.00 45.09 199 GLU A N 1
ATOM 1601 C CA . GLU A 1 199 ? 31.983 1.900 34.409 1.00 45.09 199 GLU A CA 1
ATOM 1602 C C . GLU A 1 199 ? 30.934 0.967 33.771 1.00 45.09 199 GLU A C 1
ATOM 1604 O O . GLU A 1 199 ? 29.728 1.220 33.842 1.00 45.09 199 GLU A O 1
ATOM 1609 N N . ASN A 1 200 ? 31.373 -0.180 33.240 1.00 44.69 200 ASN A N 1
ATOM 1610 C CA . ASN A 1 200 ? 30.492 -1.205 32.677 1.00 44.69 200 ASN A CA 1
ATOM 1611 C C . ASN A 1 200 ? 29.954 -2.203 33.723 1.00 44.69 200 ASN A C 1
ATOM 1613 O O . ASN A 1 200 ? 28.891 -2.789 33.505 1.00 44.69 200 ASN A O 1
ATOM 1617 N N . SER A 1 201 ? 30.603 -2.376 34.885 1.00 42.66 201 SER A N 1
ATOM 1618 C CA . SER A 1 201 ? 30.073 -3.267 35.934 1.00 42.66 201 SER A CA 1
ATOM 1619 C C . SER A 1 201 ? 28.956 -2.597 36.751 1.00 42.66 201 SER A C 1
ATOM 1621 O O . SER A 1 201 ? 27.923 -3.218 37.005 1.00 42.66 201 SER A O 1
ATOM 1623 N N . LYS A 1 202 ? 29.055 -1.286 37.026 1.00 41.66 202 LYS A N 1
ATOM 1624 C CA . LYS A 1 202 ? 28.033 -0.530 37.785 1.00 41.66 202 LYS A CA 1
ATOM 1625 C C . LYS A 1 202 ? 26.737 -0.255 37.013 1.00 41.66 202 LYS A C 1
ATOM 1627 O O . LYS A 1 202 ? 25.710 0.042 37.623 1.00 41.66 202 LYS A O 1
ATOM 1632 N N . LYS A 1 203 ? 26.742 -0.395 35.683 1.00 42.06 203 LYS A N 1
ATOM 1633 C CA . LYS A 1 203 ? 25.536 -0.266 34.843 1.00 42.06 203 LYS A CA 1
ATOM 1634 C C . LYS A 1 203 ? 24.710 -1.556 34.767 1.00 42.06 203 LYS A C 1
ATOM 1636 O O . LYS A 1 203 ? 23.554 -1.513 34.352 1.00 42.06 203 LYS A O 1
ATOM 1641 N N . THR A 1 204 ? 25.270 -2.683 35.214 1.00 40.12 204 THR A N 1
ATOM 1642 C CA . THR A 1 204 ? 24.641 -4.007 35.084 1.00 40.12 204 THR A CA 1
ATOM 1643 C C . THR A 1 204 ? 23.852 -4.423 36.339 1.00 40.12 204 THR A C 1
ATOM 1645 O O . THR A 1 204 ? 22.943 -5.242 36.245 1.00 40.12 204 THR A O 1
ATOM 1648 N N . GLU A 1 205 ? 24.077 -3.786 37.495 1.00 36.78 205 GLU A N 1
ATOM 1649 C CA . GLU A 1 205 ? 23.420 -4.149 38.768 1.00 36.78 205 GLU A CA 1
ATOM 1650 C C . GLU A 1 205 ? 22.150 -3.348 39.119 1.00 36.78 205 GLU A C 1
ATOM 1652 O O . GLU A 1 205 ? 21.475 -3.663 40.096 1.00 36.78 205 GLU A O 1
ATOM 1657 N N . LYS A 1 206 ? 21.754 -2.348 38.315 1.00 37.69 206 LYS A N 1
ATOM 1658 C CA . LYS A 1 206 ? 20.528 -1.548 38.550 1.00 37.69 206 LYS A CA 1
ATOM 1659 C C . LYS A 1 206 ? 19.324 -1.887 37.661 1.00 37.69 206 LYS A C 1
ATOM 1661 O O . LYS A 1 206 ? 18.297 -1.229 37.776 1.00 37.69 206 LYS A O 1
ATOM 1666 N N . ASN A 1 207 ? 19.402 -2.936 36.839 1.00 39.19 207 ASN A N 1
ATOM 1667 C CA . ASN A 1 207 ? 18.297 -3.371 35.966 1.00 39.19 207 ASN A CA 1
ATOM 1668 C C . ASN A 1 207 ? 17.627 -4.693 36.396 1.00 39.19 207 ASN A C 1
ATOM 1670 O O . ASN A 1 207 ? 16.918 -5.317 35.608 1.00 39.19 207 ASN A O 1
ATOM 1674 N N . SER A 1 208 ? 17.797 -5.115 37.652 1.00 40.53 208 SER A N 1
ATOM 1675 C CA . SER A 1 208 ? 17.209 -6.343 38.207 1.00 40.53 208 SER A CA 1
ATOM 1676 C C . SER A 1 208 ? 16.052 -6.095 39.187 1.00 40.53 208 SER A C 1
ATOM 1678 O O . SER A 1 208 ? 15.868 -6.863 40.120 1.00 40.53 208 SER A O 1
ATOM 1680 N N . LEU A 1 209 ? 15.214 -5.072 38.983 1.00 42.44 209 LEU A N 1
ATOM 1681 C CA . LEU A 1 209 ? 13.903 -4.975 39.648 1.00 42.44 209 LEU A CA 1
ATOM 1682 C C . LEU A 1 209 ? 12.944 -4.108 38.822 1.00 42.44 209 LEU A C 1
ATOM 1684 O O . LEU A 1 209 ? 12.854 -2.897 38.979 1.00 42.44 209 LEU A O 1
ATOM 1688 N N . GLY A 1 210 ? 12.239 -4.761 37.900 1.00 34.59 210 GLY A N 1
ATOM 1689 C CA . GLY A 1 210 ? 11.262 -4.127 37.017 1.00 34.59 210 GLY A CA 1
ATOM 1690 C C . GLY A 1 210 ? 10.634 -5.132 36.058 1.00 34.59 210 GLY A C 1
ATOM 1691 O O . GLY A 1 210 ? 10.671 -4.950 34.847 1.00 34.59 210 GLY A O 1
ATOM 1692 N N . LYS A 1 211 ? 10.106 -6.246 36.586 1.00 40.81 211 LYS A N 1
ATOM 1693 C CA . LYS A 1 211 ? 9.279 -7.179 35.809 1.00 40.81 211 LYS A CA 1
ATOM 1694 C C . LYS A 1 211 ? 7.940 -6.506 35.493 1.00 40.81 211 LYS A C 1
ATOM 1696 O O . LYS A 1 211 ? 7.002 -6.599 36.275 1.00 40.81 211 LYS A O 1
ATOM 1701 N N . ALA A 1 212 ? 7.851 -5.885 34.325 1.00 34.22 212 ALA A N 1
ATOM 1702 C CA . ALA A 1 212 ? 6.597 -5.706 33.610 1.00 34.22 212 ALA A CA 1
ATOM 1703 C C . ALA A 1 212 ? 6.713 -6.462 32.282 1.00 34.22 212 ALA A C 1
ATOM 1705 O O . ALA A 1 212 ? 7.677 -6.293 31.537 1.00 34.22 212 ALA A O 1
ATOM 1706 N N . HIS A 1 213 ? 5.758 -7.357 32.038 1.00 38.88 213 HIS A N 1
ATOM 1707 C CA . HIS A 1 213 ? 5.605 -8.115 30.803 1.00 38.88 213 HIS A CA 1
ATOM 1708 C C . HIS A 1 213 ? 5.631 -7.180 29.585 1.00 38.88 213 HIS A C 1
ATOM 1710 O O . HIS A 1 213 ? 4.636 -6.538 29.272 1.00 38.88 213 HIS A O 1
ATOM 1716 N N . CYS A 1 214 ? 6.754 -7.143 28.872 1.00 34.28 214 CYS A N 1
ATOM 1717 C CA . CYS A 1 214 ? 6.817 -6.634 27.510 1.00 34.28 214 CYS A CA 1
ATOM 1718 C C . CYS A 1 214 ? 7.023 -7.844 26.596 1.00 34.28 214 CYS A C 1
ATOM 1720 O O . CYS A 1 214 ? 8.079 -8.484 26.607 1.00 34.28 214 CYS A O 1
ATOM 1722 N N . GLN A 1 215 ? 5.958 -8.227 25.894 1.00 31.33 215 GLN A N 1
ATOM 1723 C CA . GLN A 1 215 ? 5.973 -9.294 24.903 1.00 31.33 215 GLN A CA 1
ATOM 1724 C C . GLN A 1 215 ? 6.955 -8.914 23.787 1.00 31.33 215 GLN A C 1
ATOM 1726 O O . GLN A 1 215 ? 6.696 -8.019 22.990 1.00 31.33 215 GLN A O 1
ATOM 1731 N N . LYS A 1 216 ? 8.097 -9.604 23.718 1.00 34.66 216 LYS A N 1
ATOM 1732 C CA . LYS A 1 216 ? 8.916 -9.638 22.504 1.00 34.66 216 LYS A CA 1
ATOM 1733 C C . LYS A 1 216 ? 8.174 -10.495 21.478 1.00 34.66 216 LYS A C 1
ATOM 1735 O O . LYS A 1 216 ? 8.318 -11.717 21.476 1.00 34.66 216 LYS A O 1
ATOM 1740 N N . GLU A 1 217 ? 7.345 -9.865 20.648 1.00 37.59 217 GLU A N 1
ATOM 1741 C CA . GLU A 1 217 ? 6.802 -10.491 19.442 1.00 37.59 217 GLU A CA 1
ATOM 1742 C C . GLU A 1 217 ? 7.979 -10.897 18.543 1.00 37.59 217 GLU A C 1
ATOM 1744 O O . GLU A 1 217 ? 8.774 -10.070 18.094 1.00 37.59 217 GLU A O 1
ATOM 1749 N N . LYS A 1 218 ? 8.134 -12.206 18.331 1.00 36.41 218 LYS A N 1
ATOM 1750 C CA . LYS A 1 218 ? 9.069 -12.766 17.358 1.00 36.41 218 LYS A CA 1
ATOM 1751 C C . LYS A 1 218 ? 8.554 -12.407 15.964 1.00 36.41 218 LYS A C 1
ATOM 1753 O O . LYS A 1 218 ? 7.681 -13.097 15.447 1.00 36.41 218 LYS A O 1
ATOM 1758 N N . HIS A 1 219 ? 9.085 -11.355 15.347 1.00 41.16 219 HIS A N 1
ATOM 1759 C CA . HIS A 1 219 ? 8.929 -11.171 13.907 1.00 41.16 219 HIS A CA 1
ATOM 1760 C C . HIS A 1 219 ? 9.675 -12.308 13.195 1.00 41.16 219 HIS A C 1
ATOM 1762 O O . HIS A 1 219 ? 10.899 -12.415 13.249 1.00 41.16 219 HIS A O 1
ATOM 1768 N N . GLN A 1 220 ? 8.897 -13.226 12.627 1.00 42.25 220 GLN A N 1
ATOM 1769 C CA . GLN A 1 220 ? 9.362 -14.388 11.883 1.00 42.25 220 GLN A CA 1
ATOM 1770 C C . GLN A 1 220 ? 10.068 -13.899 10.608 1.00 42.25 220 GLN A C 1
ATOM 1772 O O . GLN A 1 220 ? 9.513 -13.111 9.846 1.00 42.25 220 GLN A O 1
ATOM 1777 N N . LYS A 1 221 ? 11.326 -14.310 10.427 1.00 39.84 221 LYS A N 1
ATOM 1778 C CA . LYS A 1 221 ? 12.203 -13.901 9.323 1.00 39.84 221 LYS A CA 1
ATOM 1779 C C . LYS A 1 221 ? 11.703 -14.561 8.027 1.00 39.84 221 LYS A C 1
ATOM 1781 O O . LYS A 1 221 ? 11.958 -15.740 7.810 1.00 39.84 221 LYS A O 1
ATOM 1786 N N . TYR A 1 222 ? 10.937 -13.838 7.211 1.00 45.41 222 TYR A N 1
ATOM 1787 C CA . TYR A 1 222 ? 10.527 -14.294 5.878 1.00 45.41 222 TYR A CA 1
ATOM 1788 C C . TYR A 1 222 ? 11.661 -14.005 4.880 1.00 45.41 222 TYR A C 1
ATOM 1790 O O . TYR A 1 222 ? 11.738 -12.909 4.331 1.00 45.41 222 TYR A O 1
ATOM 1798 N N . GLU A 1 223 ? 12.556 -14.971 4.664 1.00 49.16 223 GLU A N 1
ATOM 1799 C CA . GLU A 1 223 ? 13.610 -14.926 3.632 1.00 49.16 223 GLU A CA 1
ATOM 1800 C C . GLU A 1 223 ? 13.075 -15.385 2.262 1.00 49.16 223 GLU A C 1
ATOM 1802 O O . GLU A 1 223 ? 13.589 -16.316 1.655 1.00 49.16 223 GLU A O 1
ATOM 1807 N N . GLU A 1 224 ? 12.011 -14.752 1.764 1.00 56.12 224 GLU A N 1
ATOM 1808 C CA . GLU A 1 224 ? 11.500 -15.012 0.409 1.00 56.12 224 GLU A CA 1
ATOM 1809 C C . GLU A 1 224 ? 11.546 -13.737 -0.436 1.00 56.12 224 GLU A C 1
ATOM 1811 O O . GLU A 1 224 ? 11.177 -12.663 0.050 1.00 56.12 224 GLU A O 1
ATOM 1816 N N . GLU A 1 225 ? 11.936 -13.863 -1.710 1.00 77.12 225 GLU A N 1
ATOM 1817 C CA . GLU A 1 225 ? 11.986 -12.769 -2.688 1.00 77.12 225 GLU A CA 1
ATOM 1818 C C . GLU A 1 225 ? 10.700 -11.913 -2.667 1.00 77.12 225 GLU A C 1
ATOM 1820 O O . GLU A 1 225 ? 9.571 -12.425 -2.649 1.00 77.12 225 GLU A O 1
ATOM 1825 N N . GLY A 1 226 ? 10.857 -10.585 -2.634 1.00 86.12 226 GLY A N 1
ATOM 1826 C CA . GLY A 1 226 ? 9.749 -9.635 -2.744 1.00 86.12 226 GLY A CA 1
ATOM 1827 C C . GLY A 1 226 ? 9.870 -8.408 -1.843 1.00 86.12 226 GLY A C 1
ATOM 1828 O O . GLY A 1 226 ? 10.923 -8.117 -1.288 1.00 86.12 226 GLY A O 1
ATOM 1829 N N . HIS A 1 227 ? 8.765 -7.690 -1.677 1.00 92.19 227 HIS A N 1
ATOM 1830 C CA . HIS A 1 227 ? 8.690 -6.515 -0.804 1.00 92.19 227 HIS A CA 1
ATOM 1831 C C . HIS A 1 227 ? 7.795 -6.818 0.388 1.00 92.19 227 HIS A C 1
ATOM 1833 O O . HIS A 1 227 ? 6.746 -7.450 0.228 1.00 92.19 227 HIS A O 1
ATOM 1839 N N . TYR A 1 228 ? 8.218 -6.408 1.578 1.00 94.69 228 TYR A N 1
ATOM 1840 C CA . TYR A 1 228 ? 7.473 -6.625 2.809 1.00 94.69 228 TYR A CA 1
ATOM 1841 C C . TYR A 1 228 ? 7.274 -5.311 3.552 1.00 94.69 228 TYR A C 1
ATOM 1843 O O . TYR A 1 228 ? 8.235 -4.609 3.847 1.00 94.69 228 TYR A O 1
ATOM 1851 N N . THR A 1 229 ? 6.032 -4.997 3.899 1.00 95.50 229 THR A N 1
ATOM 1852 C CA . THR A 1 229 ? 5.703 -3.800 4.672 1.00 95.50 229 THR A CA 1
ATOM 1853 C C . THR A 1 229 ? 4.897 -4.185 5.899 1.00 95.50 229 THR A C 1
ATOM 1855 O O . THR A 1 229 ? 3.856 -4.820 5.764 1.00 95.50 229 THR A O 1
ATOM 1858 N N . THR A 1 230 ? 5.326 -3.742 7.077 1.00 96.25 230 THR A N 1
ATOM 1859 C CA . THR A 1 230 ? 4.504 -3.782 8.293 1.00 96.25 230 TH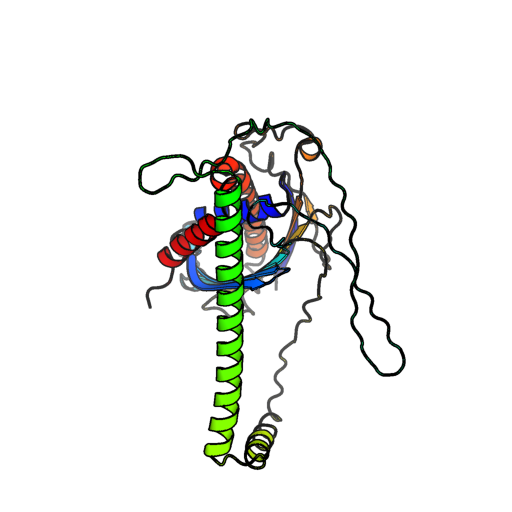R A CA 1
ATOM 1860 C C . THR A 1 230 ? 4.110 -2.367 8.661 1.00 96.25 230 THR A C 1
ATOM 1862 O O . THR A 1 230 ? 4.968 -1.494 8.791 1.00 96.25 230 THR A O 1
ATOM 1865 N N . THR A 1 231 ? 2.816 -2.150 8.862 1.00 96.06 231 THR A N 1
ATOM 1866 C CA . THR A 1 231 ? 2.253 -0.870 9.276 1.00 96.06 231 THR A CA 1
ATOM 1867 C C . THR A 1 231 ? 1.401 -1.057 10.524 1.00 96.06 231 THR A C 1
ATOM 1869 O O . THR A 1 231 ? 0.488 -1.882 10.554 1.00 96.06 231 THR A O 1
ATOM 1872 N N . LYS A 1 232 ? 1.689 -0.274 11.562 1.00 94.94 232 LYS A N 1
ATOM 1873 C CA . LYS A 1 232 ? 0.945 -0.236 12.821 1.00 94.94 232 LYS A CA 1
ATOM 1874 C C . LYS A 1 232 ? 0.281 1.123 12.970 1.00 94.94 232 LYS A C 1
ATOM 1876 O O . LYS A 1 232 ? 0.926 2.154 12.788 1.00 94.94 232 LYS A O 1
ATOM 1881 N N . TYR A 1 233 ? -0.994 1.108 13.331 1.00 92.88 233 TYR A N 1
ATOM 1882 C CA . TYR A 1 233 ? -1.774 2.309 13.581 1.00 92.88 233 TYR A CA 1
ATOM 1883 C C . TYR A 1 233 ? -2.152 2.394 15.049 1.00 92.88 233 TYR A C 1
ATOM 1885 O O . TYR A 1 233 ? -2.681 1.438 15.625 1.00 92.88 233 TYR A O 1
ATOM 1893 N N . LYS A 1 234 ? -1.921 3.567 15.628 1.00 90.25 234 LYS A N 1
ATOM 1894 C CA . LYS A 1 234 ? -2.222 3.873 17.022 1.00 90.25 234 LYS A CA 1
ATOM 1895 C C . LYS A 1 234 ? -2.977 5.186 17.101 1.00 90.25 234 LYS A C 1
ATOM 1897 O O . LYS A 1 234 ? -2.641 6.136 16.407 1.00 90.25 234 LYS A O 1
ATOM 1902 N N . ASN A 1 235 ? -4.003 5.266 17.937 1.00 90.50 235 ASN A N 1
ATOM 1903 C CA . ASN A 1 235 ? -4.633 6.556 18.179 1.00 90.50 235 ASN A CA 1
ATOM 1904 C C . ASN A 1 235 ? -3.738 7.430 19.080 1.00 90.50 235 ASN A C 1
ATOM 1906 O O . ASN A 1 235 ? -3.190 6.936 20.059 1.00 90.50 235 ASN A O 1
ATOM 1910 N N . MET A 1 236 ? -3.618 8.726 18.781 1.00 90.38 236 MET A N 1
ATOM 1911 C CA . MET A 1 236 ? -2.777 9.645 19.566 1.00 90.38 236 MET A CA 1
ATOM 1912 C C . MET A 1 236 ? -3.275 9.890 20.998 1.00 90.38 236 MET A C 1
ATOM 1914 O O . MET A 1 236 ? -2.493 10.238 21.879 1.00 90.38 236 MET A O 1
ATOM 1918 N N . HIS A 1 237 ? -4.580 9.764 21.228 1.00 89.88 237 HIS A N 1
ATOM 1919 C CA . HIS A 1 237 ? -5.249 10.181 22.461 1.00 89.88 237 HIS A CA 1
ATOM 1920 C C . HIS A 1 237 ? -5.930 9.036 23.215 1.00 89.88 237 HIS A C 1
ATOM 1922 O O . HIS A 1 237 ? -6.340 9.225 24.359 1.00 89.88 237 HIS A O 1
ATOM 1928 N N . PHE A 1 238 ? -6.058 7.868 22.589 1.00 86.06 238 PHE A N 1
ATOM 1929 C CA . PHE A 1 238 ? -6.642 6.676 23.194 1.00 86.06 238 PHE A CA 1
ATOM 1930 C C . PHE A 1 238 ? -5.597 5.572 23.294 1.00 86.06 238 PHE A C 1
ATOM 1932 O O . PHE A 1 238 ? -4.690 5.469 22.468 1.00 86.06 238 PHE A O 1
ATOM 1939 N N . ASP A 1 239 ? -5.728 4.742 24.322 1.00 87.06 239 ASP A N 1
ATOM 1940 C CA . ASP A 1 239 ? -4.839 3.605 24.506 1.00 87.06 239 ASP A CA 1
ATOM 1941 C C . ASP A 1 239 ? -5.022 2.534 23.414 1.00 87.06 239 ASP A C 1
ATOM 1943 O O . ASP A 1 239 ? -6.054 2.433 22.742 1.00 87.06 239 ASP A O 1
ATOM 1947 N N . GLU A 1 240 ? -4.006 1.683 23.263 1.00 83.88 240 GLU A N 1
ATOM 1948 C CA . GLU A 1 240 ? -4.044 0.537 22.341 1.00 83.88 240 GLU A CA 1
ATOM 1949 C C . GLU A 1 240 ? -5.098 -0.501 22.745 1.00 83.88 240 GLU A C 1
ATOM 1951 O O . GLU A 1 240 ? -5.512 -1.313 21.922 1.00 83.88 240 GLU A O 1
ATOM 1956 N N . SER A 1 241 ? -5.572 -0.454 23.996 1.00 86.44 241 SER A N 1
ATOM 1957 C CA . SER A 1 241 ? -6.658 -1.313 24.461 1.00 86.44 241 SE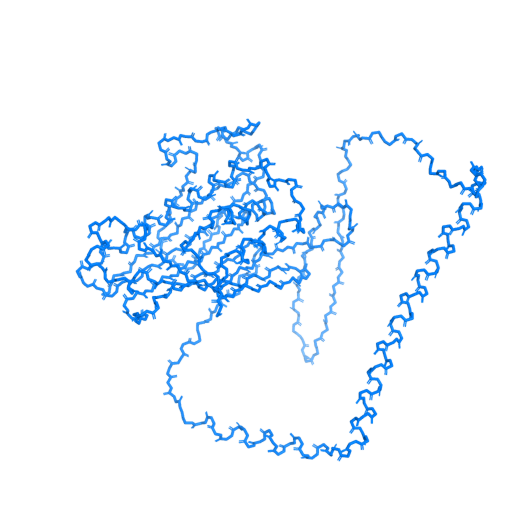R A CA 1
ATOM 1958 C C . SER A 1 241 ? -8.018 -0.895 23.903 1.00 86.44 241 SER A C 1
ATOM 1960 O O . SER A 1 241 ? -8.963 -1.667 24.020 1.00 86.44 241 SER A O 1
ATOM 1962 N N . THR A 1 242 ? -8.126 0.294 23.298 1.00 86.25 242 THR A N 1
ATOM 1963 C CA . THR A 1 242 ? -9.347 0.834 22.690 1.00 86.25 242 THR A CA 1
ATOM 1964 C C . THR A 1 242 ? -9.408 0.530 21.193 1.00 86.25 242 THR A C 1
ATOM 1966 O O . THR A 1 242 ? -10.439 0.065 20.693 1.00 86.25 242 THR A O 1
ATOM 1969 N N . PHE A 1 243 ? -8.310 0.792 20.483 1.00 86.94 243 PHE A N 1
ATOM 1970 C CA . PHE A 1 243 ? -8.178 0.607 19.040 1.00 86.94 243 PHE A CA 1
ATOM 1971 C C . PHE A 1 243 ? -6.759 0.162 18.693 1.00 86.94 243 PHE A C 1
ATOM 1973 O O . PHE A 1 243 ? -5.787 0.823 19.062 1.00 86.94 243 PHE A O 1
ATOM 1980 N N . LYS A 1 244 ? -6.660 -0.906 17.904 1.00 88.88 244 LYS A N 1
ATOM 1981 C CA . LYS A 1 244 ? -5.409 -1.378 17.316 1.00 88.88 244 LYS A CA 1
ATOM 1982 C C . LYS A 1 244 ? -5.665 -1.773 15.872 1.00 88.88 244 LYS A C 1
ATOM 1984 O O . LYS A 1 244 ? -6.654 -2.438 15.568 1.00 88.88 244 LYS A O 1
ATOM 1989 N N . MET A 1 245 ? -4.772 -1.373 14.977 1.00 93.75 245 MET A N 1
ATOM 1990 C CA . MET A 1 245 ? -4.818 -1.835 13.598 1.00 93.75 245 MET A CA 1
ATOM 1991 C C . MET A 1 245 ? -3.415 -2.150 13.101 1.00 93.75 245 MET A C 1
ATOM 1993 O O . MET A 1 245 ? -2.515 -1.315 13.179 1.00 93.75 245 MET A O 1
ATOM 1997 N N . ASN A 1 246 ? -3.259 -3.362 12.581 1.00 95.75 246 ASN A N 1
ATOM 1998 C CA . ASN A 1 246 ? -2.035 -3.840 11.962 1.00 95.75 246 ASN A CA 1
ATOM 1999 C C . ASN A 1 246 ? -2.317 -4.148 10.498 1.00 95.75 246 ASN A C 1
ATOM 2001 O O . ASN A 1 246 ? -3.364 -4.705 10.152 1.00 95.75 246 ASN A O 1
ATOM 2005 N N . ILE A 1 247 ? -1.369 -3.793 9.642 1.00 96.88 247 ILE A N 1
ATOM 2006 C CA . ILE A 1 247 ? -1.395 -4.163 8.241 1.00 96.88 247 ILE A CA 1
ATOM 2007 C C . ILE A 1 247 ? -0.035 -4.728 7.858 1.00 96.88 247 ILE A C 1
ATOM 2009 O O . ILE A 1 247 ? 0.961 -4.012 7.899 1.00 96.88 247 ILE A O 1
ATOM 2013 N N . ASP A 1 248 ? -0.016 -5.983 7.428 1.00 97.50 248 ASP A N 1
ATOM 2014 C CA . ASP A 1 248 ? 1.161 -6.615 6.842 1.00 97.50 248 ASP A CA 1
ATOM 2015 C C . ASP A 1 248 ? 0.941 -6.782 5.341 1.00 97.50 248 ASP A C 1
ATOM 2017 O O . ASP A 1 248 ? -0.089 -7.287 4.891 1.00 97.50 248 ASP A O 1
ATOM 2021 N N . THR A 1 249 ? 1.905 -6.339 4.546 1.00 97.56 249 THR A N 1
ATOM 2022 C CA . THR A 1 249 ? 1.859 -6.400 3.086 1.00 97.56 249 THR A CA 1
ATOM 2023 C C . THR A 1 249 ? 3.028 -7.228 2.580 1.00 97.56 249 THR A C 1
ATOM 2025 O O . THR A 1 249 ? 4.167 -6.969 2.952 1.00 97.56 249 THR A O 1
ATOM 2028 N N . LYS A 1 250 ? 2.759 -8.196 1.702 1.00 96.69 250 LYS A N 1
ATOM 2029 C CA . LYS A 1 250 ? 3.773 -8.927 0.937 1.00 96.69 250 LYS A CA 1
ATOM 2030 C C . LYS A 1 250 ? 3.485 -8.753 -0.547 1.00 96.69 250 LYS A C 1
ATOM 2032 O O . LYS A 1 250 ? 2.406 -9.111 -1.015 1.00 96.69 250 LYS A O 1
ATOM 2037 N N . VAL A 1 251 ? 4.460 -8.246 -1.289 1.00 96.69 251 VAL A N 1
ATOM 2038 C CA . VAL A 1 251 ? 4.450 -8.239 -2.754 1.00 96.69 251 VAL A CA 1
ATOM 2039 C C . VAL A 1 251 ? 5.420 -9.310 -3.227 1.00 96.69 251 VAL A C 1
ATOM 2041 O O . VAL A 1 251 ? 6.584 -9.299 -2.832 1.00 96.69 251 VAL A O 1
ATOM 2044 N N . THR A 1 252 ? 4.950 -10.260 -4.029 1.00 95.38 252 THR A N 1
ATOM 2045 C CA . THR A 1 252 ? 5.755 -11.409 -4.468 1.00 95.38 252 THR A CA 1
ATOM 2046 C C . THR A 1 252 ? 5.286 -11.934 -5.822 1.00 95.38 252 THR A C 1
ATOM 2048 O O . THR A 1 252 ? 4.134 -11.749 -6.209 1.00 95.38 252 THR A O 1
ATOM 2051 N N . THR A 1 253 ? 6.166 -12.615 -6.549 1.00 94.12 253 THR A N 1
ATOM 2052 C CA . THR A 1 253 ? 5.815 -13.396 -7.746 1.00 94.12 253 THR A CA 1
ATOM 2053 C C . THR A 1 253 ? 5.117 -14.716 -7.391 1.00 94.12 253 THR A C 1
ATOM 2055 O O . THR A 1 253 ? 4.471 -15.319 -8.245 1.00 94.12 253 THR A O 1
ATOM 2058 N N . ASN A 1 254 ? 5.177 -15.148 -6.125 1.00 94.94 254 ASN A N 1
ATOM 2059 C CA . ASN A 1 254 ? 4.555 -16.381 -5.652 1.00 94.94 254 ASN A CA 1
ATOM 2060 C C . ASN A 1 254 ? 3.021 -16.250 -5.509 1.00 94.94 254 ASN A C 1
ATOM 2062 O O . ASN A 1 254 ? 2.490 -15.654 -4.566 1.00 94.94 254 ASN A O 1
ATOM 2066 N N . GLU A 1 255 ? 2.281 -16.887 -6.418 1.00 96.06 255 GLU A N 1
ATOM 2067 C CA . GLU A 1 255 ? 0.813 -16.937 -6.400 1.00 96.06 255 GLU A CA 1
ATOM 2068 C C . GLU A 1 255 ? 0.220 -17.680 -5.186 1.00 96.06 255 GLU A C 1
ATOM 2070 O O . GLU A 1 255 ? -0.965 -17.527 -4.862 1.00 96.06 255 GLU A O 1
ATOM 2075 N N . HIS A 1 256 ? 1.018 -18.496 -4.510 1.00 96.56 256 HIS A N 1
ATOM 2076 C CA . HIS A 1 256 ? 0.568 -19.355 -3.423 1.00 96.56 256 HIS A CA 1
ATOM 2077 C C . HIS A 1 256 ? 1.072 -18.905 -2.052 1.00 96.56 256 HIS A C 1
ATOM 2079 O O . HIS A 1 256 ? 0.880 -19.637 -1.080 1.00 96.56 256 HIS A O 1
ATOM 2085 N N . PHE A 1 257 ? 1.660 -17.707 -1.954 1.00 95.50 257 PHE A N 1
ATOM 2086 C CA . PHE A 1 257 ? 2.032 -17.115 -0.673 1.00 95.50 257 PHE A CA 1
ATOM 2087 C C . PHE A 1 257 ? 0.827 -17.051 0.278 1.00 95.50 257 PHE A C 1
ATOM 2089 O O . PHE A 1 257 ? -0.297 -16.719 -0.114 1.00 95.50 257 PHE A O 1
ATOM 2096 N N . LYS A 1 258 ? 1.075 -17.369 1.550 1.00 95.62 258 LYS A N 1
ATOM 2097 C CA . LYS A 1 258 ? 0.081 -17.326 2.621 1.00 95.62 258 LYS A CA 1
ATOM 2098 C C . LYS A 1 258 ? 0.713 -16.735 3.870 1.00 95.62 258 LYS A C 1
ATOM 2100 O O . LYS A 1 258 ? 1.774 -17.173 4.302 1.00 95.62 258 LYS A O 1
ATOM 2105 N N . PHE A 1 259 ? 0.011 -15.790 4.483 1.00 94.94 259 PHE A N 1
ATOM 2106 C CA . PHE A 1 259 ? 0.313 -15.387 5.849 1.00 94.94 259 PHE A CA 1
ATOM 2107 C C . PHE A 1 259 ? -0.010 -16.534 6.813 1.00 94.94 259 PHE A C 1
ATOM 2109 O O . PHE A 1 259 ? -0.962 -17.286 6.594 1.00 94.94 259 PHE A O 1
ATOM 2116 N N . ASN A 1 260 ? 0.749 -16.639 7.904 1.00 95.94 260 ASN A N 1
ATOM 2117 C CA . ASN A 1 260 ? 0.452 -17.565 8.995 1.00 95.94 260 ASN A CA 1
ATOM 2118 C C . ASN A 1 260 ? -0.714 -17.032 9.852 1.00 95.94 260 ASN A C 1
ATOM 2120 O O . ASN A 1 260 ? -0.522 -16.519 10.951 1.00 95.94 260 ASN A O 1
ATOM 2124 N N . THR A 1 261 ? -1.923 -17.075 9.296 1.00 95.38 261 THR A N 1
ATOM 2125 C CA . THR A 1 261 ? -3.156 -16.563 9.901 1.00 95.38 261 THR A CA 1
ATOM 2126 C C . THR A 1 261 ? -4.351 -17.388 9.431 1.00 95.38 261 THR A C 1
ATOM 2128 O O . THR A 1 261 ? -4.358 -17.943 8.335 1.00 95.38 261 THR A O 1
ATOM 2131 N N . ASP A 1 262 ? -5.388 -17.448 10.254 1.00 96.31 262 ASP A N 1
ATOM 2132 C CA . ASP A 1 262 ? -6.703 -18.017 9.944 1.00 96.31 262 ASP A CA 1
ATOM 2133 C C . ASP A 1 262 ? -7.642 -17.000 9.262 1.00 96.31 262 ASP A C 1
ATOM 2135 O O . ASP A 1 262 ? -8.816 -17.288 9.020 1.00 96.31 262 ASP A O 1
ATOM 2139 N N . ALA A 1 263 ? -7.158 -15.792 8.959 1.00 97.50 263 ALA A N 1
ATOM 2140 C CA . ALA A 1 263 ? -7.950 -14.780 8.276 1.00 97.50 263 ALA A CA 1
ATOM 2141 C C . ALA A 1 263 ? -8.354 -15.226 6.854 1.00 97.50 263 ALA A C 1
ATOM 2143 O O . ALA A 1 263 ? -7.513 -15.699 6.085 1.00 97.50 263 ALA A O 1
ATOM 2144 N N . PRO A 1 264 ? -9.625 -15.036 6.453 1.00 97.81 264 PRO A N 1
ATOM 2145 C CA . PRO A 1 264 ? -10.078 -15.447 5.134 1.00 97.81 264 PRO A CA 1
ATOM 2146 C C . PRO A 1 264 ? -9.440 -14.595 4.032 1.00 97.81 264 PRO A C 1
ATOM 2148 O O . PRO A 1 264 ? -9.342 -13.369 4.152 1.00 97.81 264 PRO A O 1
ATOM 2151 N N . VAL A 1 265 ? -9.070 -15.250 2.929 1.00 98.38 265 VAL A N 1
ATOM 2152 C CA . VAL A 1 265 ? -8.505 -14.603 1.740 1.00 98.38 265 VAL A CA 1
ATOM 2153 C C . VAL A 1 265 ? -9.627 -14.129 0.815 1.00 98.38 265 VAL A C 1
ATOM 2155 O O . VAL A 1 265 ? -10.543 -14.884 0.496 1.00 98.38 265 VAL A O 1
ATOM 2158 N N . GLU A 1 266 ? -9.559 -12.881 0.366 1.00 98.31 266 GLU A N 1
ATOM 2159 C CA . GLU A 1 266 ? -10.410 -12.311 -0.680 1.00 98.31 266 GLU A CA 1
ATOM 2160 C C . GLU A 1 266 ? -9.550 -11.921 -1.874 1.00 98.31 266 GLU A C 1
ATOM 2162 O O . GLU A 1 266 ? -8.654 -11.083 -1.773 1.00 98.31 266 GLU A O 1
ATOM 2167 N N . VAL A 1 267 ? -9.820 -12.570 -3.005 1.00 98.31 267 VAL A N 1
ATOM 2168 C CA . VAL A 1 267 ? -9.167 -12.276 -4.279 1.00 98.31 267 VAL A CA 1
ATOM 2169 C C . VAL A 1 267 ? -9.921 -11.139 -4.947 1.00 98.31 267 VAL A C 1
ATOM 2171 O O . VAL A 1 267 ? -11.134 -11.226 -5.133 1.00 98.31 267 VAL A O 1
ATOM 2174 N N . ILE A 1 268 ? -9.203 -10.081 -5.306 1.00 98.25 268 ILE A N 1
ATOM 2175 C CA . ILE A 1 268 ? -9.783 -8.883 -5.900 1.00 98.25 268 ILE A CA 1
ATOM 2176 C C . ILE A 1 268 ? -9.227 -8.688 -7.304 1.00 98.25 268 ILE A C 1
ATOM 2178 O O . ILE A 1 268 ? -8.014 -8.644 -7.514 1.00 98.25 268 ILE A O 1
ATOM 2182 N N . ASP A 1 269 ? -10.137 -8.514 -8.258 1.00 97.81 269 ASP A N 1
ATOM 2183 C CA . ASP A 1 269 ? -9.806 -8.079 -9.608 1.00 97.81 269 ASP A CA 1
ATOM 2184 C C . ASP A 1 269 ? -9.930 -6.554 -9.704 1.00 97.81 269 ASP A C 1
ATOM 2186 O O . ASP A 1 269 ? -11.034 -6.006 -9.770 1.00 97.81 269 ASP A O 1
ATOM 2190 N N . PHE A 1 270 ? -8.791 -5.859 -9.734 1.00 96.81 270 PHE A N 1
ATOM 2191 C CA . PHE A 1 270 ? -8.745 -4.395 -9.804 1.00 96.81 270 PHE A CA 1
ATOM 2192 C C . PHE A 1 270 ? -9.478 -3.827 -11.036 1.00 96.81 270 PHE A C 1
ATOM 2194 O O . PHE A 1 270 ? -9.909 -2.673 -11.016 1.00 96.81 270 PHE A O 1
ATOM 2201 N N . ARG A 1 271 ? -9.631 -4.620 -12.108 1.00 96.81 271 ARG A N 1
ATOM 2202 C CA . ARG A 1 271 ? -10.247 -4.192 -13.374 1.00 96.81 271 ARG A CA 1
ATOM 2203 C C . ARG A 1 271 ? -11.753 -4.055 -13.251 1.00 96.81 271 ARG A C 1
ATOM 2205 O O . ARG A 1 271 ? -12.343 -3.234 -13.948 1.00 96.81 271 ARG A O 1
ATOM 2212 N N . THR A 1 272 ? -12.374 -4.881 -12.411 1.00 96.94 272 THR A N 1
ATOM 2213 C CA . THR A 1 272 ? -13.836 -5.010 -12.310 1.00 96.94 272 THR A CA 1
ATOM 2214 C C . THR A 1 272 ? -14.380 -4.723 -10.918 1.00 96.94 272 THR A C 1
ATOM 2216 O O . THR A 1 272 ? -15.594 -4.737 -10.744 1.00 96.94 272 THR A O 1
ATOM 2219 N N . TYR A 1 273 ? -13.512 -4.485 -9.932 1.00 96.50 273 TYR A N 1
ATOM 2220 C CA . TYR A 1 273 ? -13.911 -4.216 -8.553 1.00 96.50 273 TYR A CA 1
ATOM 2221 C C . TYR A 1 273 ? -14.845 -3.003 -8.431 1.00 96.50 273 TYR A C 1
ATOM 2223 O O . TYR A 1 273 ? -15.865 -3.057 -7.747 1.00 96.50 273 TYR A O 1
ATO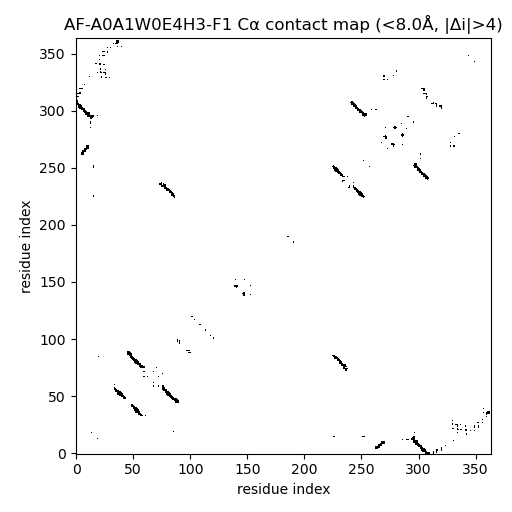M 2231 N N . PHE A 1 274 ? -14.518 -1.916 -9.131 1.00 96.00 274 PHE A N 1
ATOM 2232 C CA . PHE A 1 274 ? -15.366 -0.731 -9.204 1.00 96.00 274 PHE A CA 1
ATOM 2233 C C . PHE A 1 274 ? -16.301 -0.784 -10.416 1.00 96.00 274 PHE A C 1
ATOM 2235 O O . PHE A 1 274 ? -16.013 -1.433 -11.423 1.00 96.00 274 PHE A O 1
ATOM 2242 N N . LYS A 1 275 ? -17.408 -0.032 -10.339 1.00 95.38 275 LYS A N 1
ATOM 2243 C CA . LYS A 1 275 ? -18.399 0.079 -11.424 1.00 95.38 275 LYS A CA 1
ATOM 2244 C C . LYS A 1 275 ? -17.766 0.556 -12.736 1.00 95.38 275 LYS A C 1
ATOM 2246 O O . LYS A 1 275 ? -18.094 0.043 -13.803 1.00 95.38 275 LYS A O 1
ATOM 2251 N N . GLU A 1 276 ? -16.865 1.530 -12.649 1.00 95.31 276 GLU A N 1
ATOM 2252 C CA . GLU A 1 276 ? -16.050 1.964 -13.777 1.00 95.31 276 GLU A CA 1
ATOM 2253 C C . GLU A 1 276 ? -14.894 0.982 -13.975 1.00 95.31 276 GLU A C 1
ATOM 2255 O O . GLU A 1 276 ? -13.913 0.996 -13.222 1.00 95.31 276 GLU A O 1
ATOM 2260 N N . LYS A 1 277 ? -15.037 0.119 -14.984 1.00 94.88 277 LYS A N 1
ATOM 2261 C CA . LYS A 1 277 ? -14.048 -0.908 -15.310 1.00 94.88 277 LYS A CA 1
ATOM 2262 C C . LYS A 1 277 ? -12.759 -0.287 -15.841 1.00 94.88 277 LYS A C 1
ATOM 2264 O O . LYS A 1 277 ? -12.796 0.647 -16.634 1.00 94.88 277 LYS A O 1
ATOM 2269 N N . MET A 1 278 ? -11.624 -0.876 -15.479 1.00 93.62 278 MET A N 1
ATOM 2270 C CA . MET A 1 278 ? -10.301 -0.456 -15.946 1.00 93.62 278 MET A CA 1
ATOM 2271 C C . MET A 1 278 ? -9.629 -1.581 -16.726 1.00 93.62 278 MET A C 1
ATOM 2273 O O . MET A 1 278 ? -8.756 -2.283 -16.225 1.00 93.62 278 MET A O 1
ATOM 2277 N N . VAL A 1 279 ? -10.094 -1.779 -17.957 1.00 94.56 279 VAL A N 1
ATOM 2278 C CA . VAL A 1 279 ? -9.593 -2.843 -18.842 1.00 94.56 279 VAL A CA 1
ATOM 2279 C C . VAL A 1 279 ? -8.527 -2.360 -19.815 1.00 94.56 279 VAL A C 1
ATOM 2281 O O . VAL A 1 279 ? -7.809 -3.185 -20.350 1.00 94.56 279 VAL A O 1
ATOM 2284 N N . LYS A 1 280 ? -8.389 -1.051 -20.032 1.00 95.06 280 LYS A N 1
ATOM 2285 C CA . LYS A 1 280 ? -7.358 -0.466 -20.891 1.00 95.06 280 LYS A CA 1
ATOM 2286 C C . LYS A 1 280 ? -6.894 0.850 -20.287 1.00 95.06 280 LYS A C 1
ATOM 2288 O O . LYS A 1 280 ? -7.730 1.653 -19.874 1.00 95.06 280 LYS A O 1
ATOM 2293 N N . VAL A 1 281 ? -5.586 1.054 -20.234 1.00 93.69 281 VAL A N 1
ATOM 2294 C CA . VAL A 1 281 ? -4.965 2.323 -19.852 1.00 93.69 281 VAL A CA 1
ATOM 2295 C C . VAL A 1 281 ? -3.866 2.576 -20.859 1.00 93.69 281 VAL A C 1
ATOM 2297 O O . VAL A 1 281 ? -2.982 1.740 -21.030 1.00 93.69 281 VAL A O 1
ATOM 2300 N N . ASP A 1 282 ? -3.946 3.714 -21.541 1.00 93.69 282 ASP A N 1
ATOM 2301 C CA . ASP A 1 282 ? -3.014 4.054 -22.607 1.00 93.69 282 ASP A CA 1
ATOM 2302 C C . ASP A 1 282 ? -2.934 2.963 -23.700 1.00 93.69 282 ASP A C 1
ATOM 2304 O O . ASP A 1 282 ? -3.944 2.578 -24.298 1.00 93.69 282 ASP A O 1
ATOM 2308 N N . ASP A 1 283 ? -1.722 2.487 -23.978 1.00 93.38 283 ASP A N 1
ATOM 2309 C CA . ASP A 1 283 ? -1.374 1.415 -24.901 1.00 93.38 283 ASP A CA 1
ATOM 2310 C C . ASP A 1 283 ? -1.483 0.019 -24.265 1.00 93.38 283 ASP A C 1
ATOM 2312 O O . ASP A 1 283 ? -1.485 -0.980 -24.985 1.00 93.38 283 ASP A O 1
ATOM 2316 N N . ARG A 1 284 ? -1.632 -0.077 -22.935 1.00 94.81 284 ARG A N 1
ATOM 2317 C CA . ARG A 1 284 ? -1.765 -1.353 -22.225 1.00 94.81 284 ARG A CA 1
ATOM 2318 C C . ARG A 1 284 ? -3.224 -1.803 -22.149 1.00 94.81 284 ARG A C 1
ATOM 2320 O O . ARG A 1 284 ? -4.107 -1.081 -21.684 1.00 94.81 284 ARG A O 1
ATOM 2327 N N . ASP A 1 285 ? -3.468 -3.037 -22.574 1.00 96.38 285 ASP A N 1
ATOM 2328 C CA . ASP A 1 285 ? -4.773 -3.691 -22.527 1.00 96.38 285 ASP A CA 1
ATOM 2329 C C . ASP A 1 285 ? -4.748 -4.831 -21.505 1.00 96.38 285 ASP A C 1
ATOM 2331 O O . ASP A 1 285 ? -4.047 -5.825 -21.659 1.00 96.38 285 ASP A O 1
ATOM 2335 N N . TYR A 1 286 ? -5.543 -4.681 -20.454 1.00 95.75 286 TYR A N 1
ATOM 2336 C CA . TYR A 1 286 ? -5.681 -5.610 -19.337 1.00 95.75 286 TYR A CA 1
ATOM 2337 C C . TYR A 1 286 ? -6.920 -6.504 -19.450 1.00 95.75 286 TYR A C 1
ATOM 2339 O O . TYR A 1 286 ? -7.267 -7.193 -18.486 1.00 95.75 286 TYR A O 1
ATOM 2347 N N . SER A 1 287 ? -7.622 -6.504 -20.586 1.00 94.19 287 SER A N 1
ATOM 2348 C CA . SER A 1 287 ? -8.700 -7.462 -20.850 1.00 94.19 287 SER A CA 1
ATOM 2349 C C . SER A 1 287 ? -8.193 -8.920 -20.824 1.00 94.19 287 SER A C 1
ATOM 2351 O O . SER A 1 287 ? -6.991 -9.184 -20.839 1.00 94.19 287 SER A O 1
ATOM 2353 N N . GLY A 1 288 ? -9.093 -9.902 -20.725 1.00 94.25 288 GLY A N 1
ATOM 2354 C CA . GLY A 1 288 ? -8.716 -11.324 -20.780 1.00 94.25 288 GLY A CA 1
ATOM 2355 C C . GLY A 1 288 ? -7.642 -11.740 -19.758 1.00 94.25 288 GLY A C 1
ATOM 2356 O O . GLY A 1 288 ? -7.669 -11.304 -18.603 1.00 94.25 288 GLY A O 1
ATOM 2357 N N . ASN A 1 289 ? -6.701 -12.591 -20.180 1.00 94.25 289 ASN A N 1
ATOM 2358 C CA . ASN A 1 289 ? -5.568 -13.017 -19.358 1.00 94.25 289 ASN A CA 1
ATOM 2359 C C . ASN A 1 289 ? -4.355 -12.095 -19.564 1.00 94.25 289 ASN A C 1
ATOM 2361 O O . ASN A 1 289 ? -3.474 -12.358 -20.376 1.00 94.25 289 ASN A O 1
ATOM 2365 N N . PHE A 1 290 ? -4.285 -10.996 -18.812 1.00 95.38 290 PHE A N 1
ATOM 2366 C CA . PHE A 1 290 ? -3.165 -10.058 -18.934 1.00 95.38 290 PHE A CA 1
ATOM 2367 C C . PHE A 1 290 ? -1.819 -10.646 -18.478 1.00 95.38 290 PHE A C 1
ATOM 2369 O O . PHE A 1 290 ? -0.781 -10.096 -18.834 1.00 95.38 290 PHE A O 1
ATOM 2376 N N . SER A 1 291 ? -1.810 -11.757 -17.730 1.00 94.25 291 SER A N 1
ATOM 2377 C CA . SER A 1 291 ? -0.554 -12.376 -17.282 1.00 94.25 291 SER A CA 1
ATOM 2378 C C . SER A 1 291 ? 0.221 -13.112 -18.364 1.00 94.25 291 SER A C 1
ATOM 2380 O O . SER A 1 291 ? 1.395 -13.392 -18.173 1.00 94.25 291 SER A O 1
ATOM 2382 N N . GLU A 1 292 ? -0.402 -13.365 -19.513 1.00 95.56 292 GLU A N 1
ATOM 2383 C CA . GLU A 1 292 ? 0.304 -13.842 -20.708 1.00 95.56 292 GLU A CA 1
ATOM 2384 C C . GLU A 1 292 ? 1.018 -12.700 -21.447 1.00 95.56 292 GLU A C 1
ATOM 2386 O O . GLU A 1 292 ? 1.899 -12.947 -22.263 1.00 95.56 292 GLU A O 1
ATOM 2391 N N . ARG A 1 293 ? 0.637 -11.442 -21.177 1.00 95.38 293 ARG A N 1
ATOM 2392 C CA . ARG A 1 293 ? 1.125 -10.252 -21.893 1.00 95.38 293 ARG A CA 1
ATOM 2393 C C . ARG A 1 293 ? 2.108 -9.413 -21.089 1.00 95.38 293 ARG A C 1
ATOM 2395 O O . ARG A 1 293 ? 2.925 -8.711 -21.677 1.00 95.38 293 ARG A O 1
ATOM 2402 N N . TYR A 1 294 ? 2.006 -9.449 -19.765 1.00 96.06 294 TYR A N 1
ATOM 2403 C CA . TYR A 1 294 ? 2.791 -8.605 -18.871 1.00 96.06 294 TYR A CA 1
ATOM 2404 C C . TYR A 1 294 ? 3.370 -9.423 -17.718 1.00 96.06 294 TYR A C 1
ATOM 2406 O O . TYR A 1 294 ? 2.705 -10.354 -17.246 1.00 96.06 294 TYR A O 1
ATOM 2414 N N . PRO A 1 295 ? 4.556 -9.041 -17.201 1.00 94.69 295 PRO A N 1
ATOM 2415 C CA . PRO A 1 295 ? 5.019 -9.557 -15.920 1.00 94.69 295 PRO A CA 1
ATOM 2416 C C . PRO A 1 295 ? 3.949 -9.303 -14.859 1.00 94.69 295 PRO A C 1
ATOM 2418 O O . PRO A 1 295 ? 3.189 -8.338 -14.949 1.00 94.69 295 PRO A O 1
ATOM 2421 N N . CYS A 1 296 ? 3.846 -10.196 -13.880 1.00 96.12 296 CYS A N 1
ATOM 2422 C CA . CYS A 1 296 ? 2.838 -10.083 -12.840 1.00 96.12 296 CYS A CA 1
ATOM 2423 C C . CYS A 1 296 ? 3.430 -10.321 -11.461 1.00 96.12 296 CYS A C 1
ATOM 2425 O O . CYS A 1 296 ? 4.225 -11.239 -11.259 1.00 96.12 296 CYS A O 1
ATOM 2427 N N . VAL A 1 297 ? 2.931 -9.554 -10.498 1.00 97.06 297 VAL A N 1
ATOM 2428 C CA . VAL A 1 297 ? 3.144 -9.798 -9.073 1.00 97.06 297 VAL A CA 1
ATOM 2429 C C . VAL A 1 297 ? 1.807 -9.887 -8.352 1.00 97.06 297 VAL A C 1
ATOM 2431 O O . VAL A 1 297 ? 0.760 -9.449 -8.842 1.00 97.06 297 VAL A O 1
ATOM 2434 N N . TYR A 1 298 ? 1.847 -10.493 -7.176 1.00 98.00 298 TYR A N 1
ATOM 2435 C CA . TYR A 1 298 ? 0.726 -10.649 -6.273 1.00 98.00 298 TYR A CA 1
ATOM 2436 C C . TYR A 1 298 ? 0.966 -9.788 -5.038 1.00 98.00 298 TYR A C 1
ATOM 2438 O O . TYR A 1 298 ? 1.980 -9.925 -4.354 1.00 98.00 298 TYR A O 1
ATOM 2446 N N . VAL A 1 299 ? 0.014 -8.905 -4.761 1.00 98.25 299 VAL A N 1
ATOM 2447 C CA . VAL A 1 299 ? -0.019 -8.054 -3.575 1.00 98.25 299 VAL A CA 1
ATOM 2448 C C . VAL A 1 299 ? -0.939 -8.716 -2.559 1.00 98.25 299 VAL A C 1
ATOM 2450 O O . VAL A 1 299 ? -2.153 -8.783 -2.764 1.00 98.25 299 VAL A O 1
ATOM 2453 N N . TYR A 1 300 ? -0.358 -9.215 -1.474 1.00 98.38 300 TYR A N 1
ATOM 2454 C CA . TYR A 1 300 ? -1.076 -9.744 -0.323 1.00 98.38 300 TYR A CA 1
ATOM 2455 C C . TYR A 1 300 ? -1.079 -8.709 0.785 1.00 98.38 300 TYR A C 1
ATOM 2457 O O . TYR A 1 300 ? -0.014 -8.271 1.208 1.00 98.38 300 TYR A O 1
ATOM 2465 N N . LYS A 1 301 ? -2.257 -8.348 1.289 1.00 98.06 301 LYS A N 1
ATOM 2466 C CA . LYS A 1 301 ? -2.405 -7.401 2.395 1.00 98.06 301 LYS A CA 1
ATOM 2467 C C . LYS A 1 301 ? -3.241 -8.030 3.498 1.00 98.06 301 LYS A C 1
ATOM 2469 O O . LYS A 1 301 ? -4.455 -8.169 3.352 1.00 98.06 301 LYS A O 1
ATOM 2474 N N . PHE A 1 302 ? -2.586 -8.462 4.567 1.00 98.25 302 PHE A N 1
ATOM 2475 C CA . PHE A 1 302 ? -3.235 -8.888 5.797 1.00 98.25 302 PHE A CA 1
ATOM 2476 C C . PHE A 1 302 ? -3.609 -7.651 6.605 1.00 98.25 302 PHE A C 1
ATOM 2478 O O . PHE A 1 302 ? -2.758 -6.828 6.920 1.00 98.25 302 PHE A O 1
ATOM 2485 N N . VAL A 1 303 ? -4.894 -7.505 6.902 1.00 97.50 303 VAL A N 1
ATOM 2486 C CA . VAL A 1 303 ? -5.442 -6.412 7.698 1.00 97.50 303 VAL A CA 1
ATOM 2487 C C . VAL A 1 303 ? -6.074 -7.011 8.938 1.00 97.50 303 VAL A C 1
ATOM 2489 O O . VAL A 1 303 ? -6.946 -7.875 8.832 1.00 97.50 303 VAL A O 1
ATOM 2492 N N . GLU A 1 304 ? -5.673 -6.510 10.097 1.00 97.00 304 GLU A N 1
ATOM 2493 C CA . GLU A 1 304 ? -6.259 -6.825 11.391 1.00 97.00 304 GLU A CA 1
ATOM 2494 C C . GLU A 1 304 ? -6.684 -5.525 12.071 1.00 97.00 304 GLU A C 1
ATOM 2496 O O . GLU A 1 304 ? -5.872 -4.626 12.278 1.00 97.00 304 GLU A O 1
ATOM 2501 N N . VAL A 1 305 ? -7.969 -5.425 12.404 1.00 94.38 305 VAL A N 1
ATOM 2502 C CA . VAL A 1 305 ? -8.556 -4.287 13.111 1.00 94.38 305 VAL A CA 1
ATOM 2503 C C . VAL A 1 305 ? -9.216 -4.797 14.379 1.00 94.38 305 VAL A C 1
ATOM 2505 O O . VAL A 1 305 ? -10.163 -5.583 14.330 1.00 94.38 305 VAL A O 1
ATOM 2508 N N . GLU A 1 306 ? -8.750 -4.305 15.513 1.00 92.81 306 GLU A N 1
ATOM 2509 C CA . GLU A 1 306 ? -9.294 -4.591 16.827 1.00 92.81 306 GLU A CA 1
ATOM 2510 C C . GLU A 1 306 ? -9.917 -3.323 17.410 1.00 92.81 306 GLU A C 1
ATOM 2512 O O . GLU A 1 306 ? -9.281 -2.274 17.516 1.00 92.81 306 GLU A O 1
ATOM 2517 N N . ILE A 1 307 ? -11.192 -3.430 17.788 1.00 89.25 307 ILE A N 1
ATOM 2518 C CA . ILE A 1 307 ? -11.922 -2.371 18.483 1.00 89.25 307 ILE A CA 1
ATOM 2519 C C . ILE A 1 307 ? -12.500 -2.954 19.763 1.00 89.25 307 ILE A C 1
ATOM 2521 O O . ILE A 1 307 ? -13.342 -3.867 19.749 1.00 89.25 307 ILE A O 1
ATOM 2525 N N . ASN A 1 308 ? -12.102 -2.389 20.896 1.00 88.75 308 ASN A N 1
ATOM 2526 C CA . ASN A 1 308 ? -12.590 -2.818 22.195 1.00 88.75 308 ASN A CA 1
ATOM 2527 C C . ASN A 1 308 ? -13.861 -2.067 22.601 1.00 88.75 308 ASN A C 1
ATOM 2529 O O . ASN A 1 308 ? -13.929 -1.357 23.598 1.00 88.75 308 ASN A O 1
ATOM 2533 N N . SER A 1 309 ? -14.910 -2.243 21.803 1.00 83.69 309 SER A N 1
ATOM 2534 C CA . SER A 1 309 ? -16.237 -1.716 22.104 1.00 83.69 309 SER A CA 1
ATOM 2535 C C . SER A 1 309 ? -17.301 -2.738 21.737 1.00 83.69 309 SER A C 1
ATOM 2537 O O . SER A 1 309 ? -17.320 -3.264 20.623 1.00 83.69 309 SER A O 1
ATOM 2539 N N . LYS A 1 310 ? -18.200 -3.031 22.686 1.00 81.38 310 LYS A N 1
ATOM 2540 C CA . LYS A 1 310 ? -19.344 -3.928 22.449 1.00 81.38 310 LYS A CA 1
ATOM 2541 C C . LYS A 1 310 ? -20.368 -3.300 21.499 1.00 81.38 310 LYS A C 1
ATOM 2543 O O . LYS A 1 310 ? -20.967 -4.013 20.706 1.00 81.38 310 LYS A O 1
ATOM 2548 N N . LEU A 1 311 ? -20.540 -1.978 21.560 1.00 84.38 311 LEU A N 1
ATOM 2549 C CA . LEU A 1 311 ? -21.519 -1.247 20.749 1.00 84.38 311 LEU A CA 1
ATOM 2550 C C . LEU A 1 311 ? -20.979 -0.881 19.361 1.00 84.38 311 LEU A C 1
ATOM 2552 O O . LEU A 1 311 ? -21.737 -0.823 18.398 1.00 84.38 311 LEU A O 1
ATOM 2556 N N . LEU A 1 312 ? -19.668 -0.657 19.246 1.00 82.62 312 LEU A N 1
ATOM 2557 C CA . LEU A 1 312 ? -19.033 -0.167 18.018 1.00 82.62 312 LEU A CA 1
ATOM 2558 C C . LEU A 1 312 ? -18.257 -1.251 17.259 1.00 82.62 312 LEU A C 1
ATOM 2560 O O . LEU A 1 312 ? -17.479 -0.942 16.361 1.00 82.62 312 LEU A O 1
ATOM 2564 N N . GLY A 1 313 ? -18.473 -2.530 17.578 1.00 84.00 313 GLY A N 1
ATOM 2565 C CA . GLY A 1 313 ? -17.781 -3.639 16.916 1.00 84.00 313 GLY A CA 1
ATOM 2566 C C . GLY A 1 313 ? -17.969 -3.662 15.394 1.00 84.00 313 GLY A C 1
ATOM 2567 O O . GLY A 1 313 ? -17.062 -4.062 14.668 1.00 84.00 313 GLY A O 1
ATOM 2568 N N . TRP A 1 314 ? -19.105 -3.168 14.893 1.00 88.94 314 TRP A N 1
ATOM 2569 C CA . TRP A 1 314 ? -19.386 -3.057 13.458 1.00 88.94 314 TRP A CA 1
ATOM 2570 C C . TRP A 1 314 ? -18.421 -2.114 12.718 1.00 88.94 314 TRP A C 1
ATOM 2572 O O . TRP A 1 314 ? -18.158 -2.345 11.540 1.00 88.94 314 TRP A O 1
ATOM 2582 N N . ILE A 1 315 ? -17.828 -1.124 13.404 1.00 87.00 315 ILE A N 1
ATOM 2583 C CA . ILE A 1 315 ? -16.865 -0.183 12.808 1.00 87.00 315 ILE A CA 1
ATOM 2584 C C . ILE A 1 315 ? -15.642 -0.929 12.269 1.00 87.00 315 ILE A C 1
ATOM 2586 O O . ILE A 1 315 ? -15.156 -0.594 11.196 1.00 87.00 315 ILE A O 1
ATOM 2590 N N . SER A 1 316 ? -15.184 -1.986 12.950 1.00 90.12 316 SER A N 1
ATOM 2591 C CA . SER A 1 316 ? -14.022 -2.771 12.503 1.00 90.12 316 SER A CA 1
ATOM 2592 C C . SER A 1 316 ? -14.216 -3.338 11.090 1.00 90.12 316 SER A C 1
ATOM 2594 O O . SER A 1 316 ? -13.298 -3.311 10.274 1.00 90.12 316 SER A O 1
ATOM 2596 N N . LYS A 1 317 ? -15.441 -3.770 10.758 1.00 90.75 317 LYS A N 1
ATOM 2597 C CA . LYS A 1 317 ? -15.792 -4.294 9.431 1.00 90.75 317 LYS A CA 1
ATOM 2598 C C . LYS A 1 317 ? -15.821 -3.195 8.371 1.00 90.75 317 LYS A C 1
ATOM 2600 O O . LYS A 1 317 ? -15.335 -3.417 7.265 1.00 90.75 317 LYS A O 1
ATOM 2605 N N . GLU A 1 318 ? -16.348 -2.018 8.707 1.00 90.69 318 GLU A N 1
ATOM 2606 C CA . GLU A 1 318 ? -16.353 -0.868 7.795 1.00 90.69 318 GLU A CA 1
ATOM 2607 C C . GLU A 1 318 ? -14.940 -0.323 7.552 1.00 90.69 318 GLU A C 1
ATOM 2609 O O . GLU A 1 318 ? -14.620 0.033 6.422 1.00 90.69 318 GLU A O 1
ATOM 2614 N N . VAL A 1 319 ? -14.057 -0.339 8.558 1.00 89.69 319 VAL A N 1
ATOM 2615 C CA . VAL A 1 319 ? -12.636 0.009 8.381 1.00 89.69 319 VAL A CA 1
ATOM 2616 C C . VAL A 1 319 ? -11.963 -0.968 7.417 1.00 89.69 319 VAL A C 1
ATOM 2618 O O . VAL A 1 319 ? -11.340 -0.534 6.451 1.00 89.69 319 VAL A O 1
ATOM 2621 N N . VAL A 1 320 ? -12.137 -2.281 7.609 1.00 93.50 320 VAL A N 1
ATOM 2622 C CA . VAL A 1 320 ? -11.590 -3.305 6.697 1.00 93.50 320 VAL A CA 1
ATOM 2623 C C . VAL A 1 320 ? -12.111 -3.117 5.266 1.00 93.50 320 VAL A C 1
ATOM 2625 O O . VAL A 1 320 ? -11.339 -3.205 4.311 1.00 93.50 320 VAL A O 1
ATOM 2628 N N . LYS A 1 321 ? -13.401 -2.807 5.103 1.00 93.69 321 LYS A N 1
ATOM 2629 C CA . LYS A 1 321 ? -14.015 -2.516 3.801 1.00 93.69 321 LYS A CA 1
ATOM 2630 C C . LYS A 1 321 ? -13.451 -1.242 3.163 1.00 93.69 321 LYS A C 1
ATOM 2632 O O . LYS A 1 321 ? -13.099 -1.266 1.989 1.00 93.69 321 LYS A O 1
ATOM 2637 N N . SER A 1 322 ? -13.311 -0.163 3.929 1.00 91.62 322 SER A N 1
ATOM 2638 C CA . SER A 1 322 ? -12.725 1.089 3.445 1.00 91.62 322 SER A CA 1
ATOM 2639 C C . SER A 1 322 ? -11.265 0.902 3.029 1.00 91.62 322 SER A C 1
ATOM 2641 O O . SER A 1 322 ? -10.850 1.439 2.008 1.00 91.62 322 SER A O 1
ATOM 2643 N N . LEU A 1 323 ? -10.484 0.121 3.783 1.00 92.12 323 LEU A N 1
ATOM 2644 C CA . LEU A 1 323 ? -9.096 -0.193 3.437 1.00 92.12 323 LEU A CA 1
ATOM 2645 C C . LEU A 1 323 ? -8.994 -1.014 2.153 1.00 92.12 323 LEU A C 1
ATOM 2647 O O . LEU A 1 323 ? -8.086 -0.785 1.355 1.00 92.12 323 LEU A O 1
ATOM 2651 N N . ARG A 1 324 ? -9.926 -1.949 1.943 1.00 96.12 324 ARG A N 1
ATOM 2652 C CA . ARG A 1 324 ? -10.045 -2.694 0.690 1.00 96.12 324 ARG A CA 1
ATOM 2653 C C . ARG A 1 324 ? -10.278 -1.746 -0.484 1.00 96.12 324 ARG A C 1
ATOM 2655 O O . ARG A 1 324 ? -9.544 -1.830 -1.463 1.00 96.12 324 ARG A O 1
ATOM 2662 N N . ASP A 1 325 ? -11.246 -0.836 -0.364 1.00 95.94 325 ASP A N 1
ATOM 2663 C CA . ASP A 1 325 ? -11.561 0.151 -1.405 1.00 95.94 325 ASP A CA 1
ATOM 2664 C C . ASP A 1 325 ? -10.333 1.017 -1.731 1.00 95.94 325 ASP A C 1
ATOM 2666 O O . ASP A 1 325 ? -9.915 1.078 -2.888 1.00 95.94 325 ASP A O 1
ATOM 2670 N N . SER A 1 326 ? -9.687 1.592 -0.709 1.00 93.31 326 SER A N 1
ATOM 2671 C CA . SER A 1 326 ? -8.493 2.431 -0.886 1.00 93.31 326 SER A CA 1
ATOM 2672 C C . SER A 1 326 ? -7.302 1.674 -1.478 1.00 93.31 326 SER A C 1
ATOM 2674 O O . SER A 1 326 ? -6.539 2.236 -2.255 1.00 93.31 326 SER A O 1
ATOM 2676 N N . MET A 1 327 ? -7.122 0.395 -1.143 1.00 95.12 327 MET A N 1
ATOM 2677 C CA . MET A 1 327 ? -6.052 -0.426 -1.715 1.00 95.12 327 MET A CA 1
ATOM 2678 C C . MET A 1 327 ? -6.270 -0.691 -3.209 1.00 95.12 327 MET A C 1
ATOM 2680 O O . MET A 1 327 ? -5.315 -0.647 -3.989 1.00 95.12 327 MET A O 1
ATOM 2684 N N . VAL A 1 328 ? -7.511 -0.963 -3.622 1.00 96.88 328 VAL A N 1
ATOM 2685 C CA . VAL A 1 328 ? -7.832 -1.156 -5.042 1.00 96.88 328 VAL A CA 1
ATOM 2686 C C . VAL A 1 328 ? -7.701 0.157 -5.806 1.00 96.88 328 VAL A C 1
ATOM 2688 O O . VAL A 1 328 ? -7.180 0.158 -6.917 1.00 96.88 328 VAL A O 1
ATOM 2691 N N . GLU A 1 329 ? -8.130 1.271 -5.215 1.00 96.19 329 GLU A N 1
ATOM 2692 C CA . GLU A 1 329 ? -7.972 2.608 -5.792 1.00 96.19 329 GLU A CA 1
ATOM 2693 C C . GLU A 1 329 ? -6.496 2.963 -5.999 1.00 96.19 329 GLU A C 1
ATOM 2695 O O . GLU A 1 329 ? -6.100 3.259 -7.124 1.00 96.19 329 GLU A O 1
ATOM 2700 N N . LEU A 1 330 ? -5.656 2.786 -4.974 1.00 96.31 330 LEU A N 1
ATOM 2701 C CA . LEU A 1 330 ? -4.212 2.998 -5.086 1.00 96.31 330 LEU A CA 1
ATOM 2702 C C . LEU A 1 330 ? -3.588 2.095 -6.159 1.00 96.31 330 LEU A C 1
ATOM 2704 O O . LEU A 1 330 ? -2.781 2.553 -6.960 1.00 96.31 330 LEU A O 1
ATOM 2708 N N . THR A 1 331 ? -4.005 0.827 -6.239 1.00 97.12 331 THR A N 1
ATOM 2709 C CA . THR A 1 331 ? -3.552 -0.088 -7.302 1.00 97.12 331 THR A CA 1
ATOM 2710 C C . THR A 1 331 ? -3.954 0.414 -8.690 1.00 97.12 331 THR A C 1
ATOM 2712 O O . THR A 1 331 ? -3.166 0.341 -9.635 1.00 97.12 331 THR A O 1
ATOM 2715 N N . ARG A 1 332 ? -5.176 0.943 -8.836 1.00 97.06 332 ARG A N 1
ATOM 2716 C CA . ARG A 1 332 ? -5.624 1.543 -10.095 1.00 97.06 332 ARG A CA 1
ATOM 2717 C C . ARG A 1 332 ? -4.823 2.786 -10.445 1.00 97.06 332 ARG A C 1
ATOM 2719 O O . ARG A 1 332 ? -4.547 2.972 -11.622 1.00 97.06 332 ARG A O 1
ATOM 2726 N N . ASP A 1 333 ? -4.422 3.588 -9.467 1.00 96.75 333 ASP A N 1
ATOM 2727 C CA . ASP A 1 333 ? -3.599 4.775 -9.691 1.00 96.75 333 ASP A CA 1
ATOM 2728 C C . ASP A 1 333 ? -2.165 4.422 -10.104 1.00 96.75 333 ASP A C 1
ATOM 2730 O O . ASP A 1 333 ? -1.640 5.041 -11.030 1.00 96.75 333 ASP A O 1
ATOM 2734 N N . VAL A 1 334 ? -1.566 3.370 -9.527 1.00 97.62 334 VAL A N 1
ATOM 2735 C CA . VAL A 1 334 ? -0.284 2.819 -10.013 1.00 97.62 334 VAL A CA 1
ATOM 2736 C C . VAL A 1 334 ? -0.374 2.511 -11.508 1.00 97.62 334 VAL A C 1
ATOM 2738 O O . VAL A 1 334 ? 0.506 2.886 -12.280 1.00 97.62 334 VAL A O 1
ATOM 2741 N N . ILE A 1 335 ? -1.467 1.879 -11.936 1.00 97.06 335 ILE A N 1
ATOM 2742 C CA . ILE A 1 335 ? -1.692 1.534 -13.342 1.00 97.06 335 ILE A CA 1
ATOM 2743 C C . ILE A 1 335 ? -1.992 2.775 -14.190 1.00 97.06 335 ILE A C 1
ATOM 2745 O O . ILE A 1 335 ? -1.419 2.936 -15.264 1.00 97.06 335 ILE A O 1
ATOM 2749 N N . ARG A 1 336 ? -2.871 3.661 -13.713 1.00 96.75 336 ARG A N 1
ATOM 2750 C CA . ARG A 1 336 ? -3.309 4.872 -14.419 1.00 96.75 336 ARG A CA 1
ATOM 2751 C C . ARG A 1 336 ? -2.143 5.799 -14.733 1.00 96.75 336 ARG A C 1
ATOM 2753 O O . ARG A 1 336 ? -2.098 6.367 -15.815 1.00 96.75 336 ARG A O 1
ATOM 2760 N N . PHE A 1 337 ? -1.215 5.944 -13.794 1.00 97.25 337 PHE A N 1
ATOM 2761 C CA . PHE A 1 337 ? -0.081 6.854 -13.923 1.00 97.25 337 PHE A CA 1
ATOM 2762 C C . PHE A 1 337 ? 1.174 6.179 -14.479 1.00 97.25 337 PHE A C 1
ATOM 2764 O O . PHE A 1 337 ? 2.251 6.765 -14.417 1.00 97.25 337 PHE A O 1
ATOM 2771 N N . HIS A 1 338 ? 1.053 4.977 -15.053 1.00 96.94 338 HIS A N 1
ATOM 2772 C CA . HIS A 1 338 ? 2.182 4.201 -15.567 1.00 96.94 338 HIS A CA 1
ATOM 2773 C C . HIS A 1 338 ? 3.122 5.009 -16.472 1.00 96.94 338 HIS A C 1
ATOM 2775 O O . HIS A 1 338 ? 4.331 4.986 -16.265 1.00 96.94 338 HIS A O 1
ATOM 2781 N N . LYS A 1 339 ? 2.597 5.797 -17.419 1.00 96.62 339 LYS A N 1
ATOM 2782 C CA . LYS A 1 339 ? 3.427 6.654 -18.285 1.00 96.62 339 LYS A CA 1
ATOM 2783 C C . LYS A 1 339 ? 4.249 7.706 -17.538 1.00 96.62 339 LYS A C 1
ATOM 2785 O O . LYS A 1 339 ? 5.313 8.073 -18.024 1.00 96.62 339 LYS A O 1
ATOM 2790 N N . GLU A 1 340 ? 3.758 8.199 -16.403 1.00 97.00 340 GLU A N 1
ATOM 2791 C CA . GLU A 1 340 ? 4.419 9.258 -15.632 1.00 97.00 340 GLU A CA 1
ATOM 2792 C C . GLU A 1 340 ? 5.622 8.720 -14.852 1.00 97.00 340 GLU A C 1
ATOM 2794 O O . GLU A 1 340 ? 6.634 9.407 -14.747 1.00 97.00 340 GLU A O 1
ATOM 2799 N N . TRP A 1 341 ? 5.536 7.493 -14.328 1.00 96.88 341 TRP A N 1
ATOM 2800 C CA . TRP A 1 341 ? 6.577 6.937 -13.458 1.00 96.88 341 TRP A CA 1
ATOM 2801 C C . TRP A 1 341 ? 7.455 5.867 -14.107 1.00 96.88 341 TRP A C 1
ATOM 2803 O O . TRP A 1 341 ? 8.552 5.631 -13.612 1.00 96.88 341 TRP A O 1
ATOM 2813 N N . LYS A 1 342 ? 7.029 5.223 -15.206 1.00 95.25 342 LYS A N 1
ATOM 2814 C CA . LYS A 1 342 ? 7.769 4.098 -15.819 1.00 95.25 342 LYS A CA 1
ATOM 2815 C C . LYS A 1 342 ? 9.224 4.448 -16.136 1.00 95.25 342 LYS A C 1
ATOM 2817 O O . LYS A 1 342 ? 10.112 3.633 -15.918 1.00 95.25 342 LYS A O 1
ATOM 2822 N N . ASN A 1 343 ? 9.446 5.650 -16.663 1.00 93.50 343 ASN A N 1
ATOM 2823 C CA . ASN A 1 343 ? 10.764 6.110 -17.100 1.00 93.50 343 ASN A CA 1
ATOM 2824 C C . ASN A 1 343 ? 11.463 6.991 -16.052 1.00 93.50 343 ASN A C 1
ATOM 2826 O O . ASN A 1 343 ? 12.522 7.541 -16.341 1.00 93.50 343 ASN A O 1
ATOM 2830 N N . MET A 1 344 ? 10.860 7.163 -14.873 1.00 94.81 344 MET A N 1
ATOM 2831 C CA . MET A 1 344 ? 11.435 7.965 -13.800 1.00 94.81 344 MET A CA 1
ATOM 2832 C C . MET A 1 344 ? 12.624 7.218 -13.200 1.00 94.81 344 MET A C 1
ATOM 2834 O O . MET A 1 344 ? 12.509 6.047 -12.821 1.00 94.81 344 MET A O 1
ATOM 2838 N N . LYS A 1 345 ? 13.770 7.895 -13.116 1.00 91.88 345 LYS A N 1
ATOM 2839 C CA . LYS A 1 345 ? 14.956 7.325 -12.468 1.00 91.88 345 LYS A CA 1
ATOM 2840 C C . LYS A 1 345 ? 14.750 7.238 -10.959 1.00 91.88 345 LYS A C 1
ATOM 2842 O O . LYS A 1 345 ? 13.943 7.969 -10.384 1.00 91.88 345 LYS A O 1
ATOM 2847 N N . GLU A 1 346 ? 15.505 6.365 -10.302 1.00 87.75 346 GLU A N 1
ATOM 2848 C CA . GLU A 1 346 ? 15.401 6.185 -8.852 1.00 87.75 346 GLU A CA 1
ATOM 2849 C C . GLU A 1 346 ? 15.699 7.491 -8.094 1.00 87.75 346 GLU A C 1
ATOM 2851 O O . GLU A 1 346 ? 15.001 7.818 -7.138 1.00 87.75 346 GLU A O 1
ATOM 2856 N N . GLU A 1 347 ? 16.672 8.280 -8.561 1.00 91.12 347 GLU A N 1
ATOM 2857 C CA . GLU A 1 347 ? 17.035 9.572 -7.965 1.00 91.12 347 GLU A CA 1
ATOM 2858 C C . GLU A 1 347 ? 15.938 10.627 -8.145 1.00 91.12 347 GLU A C 1
ATOM 2860 O O . GLU A 1 347 ? 15.713 11.459 -7.265 1.00 91.12 347 GLU A O 1
ATOM 2865 N N . GLU A 1 348 ? 15.246 10.605 -9.285 1.00 94.38 348 GLU A N 1
ATOM 2866 C CA . GLU A 1 348 ? 14.121 11.503 -9.556 1.00 94.38 348 GLU A CA 1
ATOM 2867 C C . GLU A 1 348 ? 12.935 11.165 -8.652 1.00 94.38 348 GLU A C 1
ATOM 2869 O O . GLU A 1 348 ? 12.312 12.067 -8.089 1.00 94.38 348 GLU A O 1
ATOM 2874 N N . LEU A 1 349 ? 12.667 9.870 -8.462 1.00 94.38 349 LEU A N 1
ATOM 2875 C CA . LEU A 1 349 ? 11.623 9.386 -7.567 1.00 94.38 349 LEU A CA 1
ATOM 2876 C C . LEU A 1 349 ? 11.939 9.699 -6.097 1.00 94.38 349 LEU A C 1
ATOM 2878 O O . LEU A 1 349 ? 11.051 10.137 -5.367 1.00 94.38 349 LEU A O 1
ATOM 2882 N N . ASP A 1 350 ? 13.194 9.524 -5.672 1.00 92.56 350 ASP A N 1
ATOM 2883 C CA . ASP A 1 350 ? 13.660 9.915 -4.336 1.00 92.56 350 ASP A CA 1
ATOM 288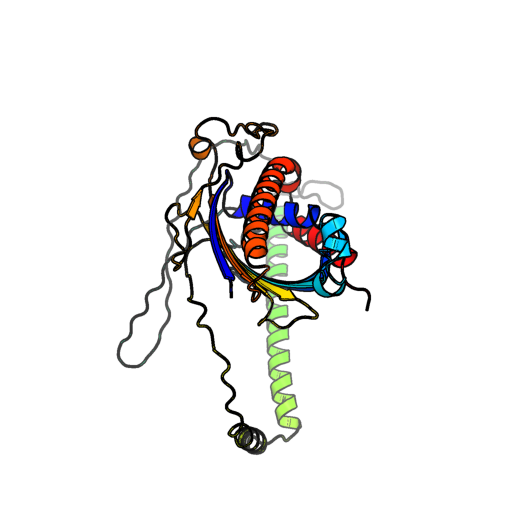4 C C . ASP A 1 350 ? 13.468 11.423 -4.107 1.00 92.56 350 ASP A C 1
ATOM 2886 O O . ASP A 1 350 ? 12.905 11.833 -3.093 1.00 92.56 350 ASP A O 1
ATOM 2890 N N . LYS A 1 351 ? 13.861 12.257 -5.079 1.00 95.81 351 LYS A N 1
ATOM 2891 C CA . LYS A 1 351 ? 13.681 13.711 -4.994 1.00 95.81 351 LYS A CA 1
ATOM 2892 C C . LYS A 1 351 ? 12.202 14.101 -4.922 1.00 95.81 351 LYS A C 1
ATOM 2894 O O . LYS A 1 351 ? 11.842 14.972 -4.132 1.00 95.81 351 LYS A O 1
ATOM 2899 N N . TYR A 1 352 ? 11.355 13.467 -5.731 1.00 96.19 352 TYR A N 1
ATOM 2900 C CA . TYR A 1 352 ? 9.914 13.710 -5.729 1.00 96.19 352 TYR A CA 1
ATOM 2901 C C . TYR A 1 352 ? 9.285 13.378 -4.368 1.00 96.19 352 TYR A C 1
ATOM 2903 O O . TYR A 1 352 ? 8.522 14.174 -3.821 1.00 96.19 352 TYR A O 1
ATOM 2911 N N . GLU A 1 353 ? 9.648 12.235 -3.785 1.00 94.94 353 GLU A N 1
ATOM 2912 C CA . GLU A 1 353 ? 9.223 11.855 -2.437 1.00 94.94 353 GLU A CA 1
ATOM 2913 C C . GLU A 1 353 ? 9.702 12.847 -1.379 1.00 94.94 353 GLU A C 1
ATOM 2915 O O . GLU A 1 353 ? 8.902 13.278 -0.551 1.00 94.94 353 GLU A O 1
ATOM 2920 N N . ASP A 1 354 ? 10.968 13.261 -1.422 1.00 95.06 354 ASP A N 1
ATOM 2921 C CA . ASP A 1 354 ? 11.521 14.231 -0.477 1.00 95.06 354 ASP A CA 1
ATOM 2922 C C . ASP A 1 354 ? 10.797 15.581 -0.543 1.00 95.06 354 ASP A C 1
ATOM 2924 O O . ASP A 1 354 ? 10.578 16.222 0.487 1.00 95.06 354 ASP A O 1
ATOM 2928 N N . GLU A 1 355 ? 10.414 16.036 -1.738 1.00 95.88 355 GLU A N 1
ATOM 2929 C CA . GLU A 1 355 ? 9.621 17.255 -1.920 1.00 95.88 355 GLU A CA 1
ATOM 2930 C C . GLU A 1 355 ? 8.226 17.121 -1.294 1.00 95.88 355 GLU A C 1
ATOM 2932 O O . GLU A 1 355 ? 7.774 18.032 -0.592 1.00 95.88 355 GLU A O 1
ATOM 2937 N N . VAL A 1 356 ? 7.565 15.973 -1.479 1.00 95.38 356 VAL A N 1
ATOM 2938 C CA . VAL A 1 356 ? 6.270 15.674 -0.847 1.00 95.38 356 VAL A CA 1
ATOM 2939 C C . VAL A 1 356 ? 6.408 15.606 0.674 1.00 95.38 356 VAL A C 1
ATOM 2941 O O . VAL A 1 356 ? 5.630 16.240 1.388 1.00 95.38 356 VAL A O 1
ATOM 2944 N N . VAL A 1 357 ? 7.419 14.901 1.186 1.00 94.06 357 VAL A N 1
ATOM 2945 C CA . VAL A 1 357 ? 7.685 14.790 2.625 1.00 94.06 357 VAL A CA 1
ATOM 2946 C C . VAL A 1 357 ? 7.930 16.169 3.217 1.00 94.06 357 VAL A C 1
ATOM 2948 O O . VAL A 1 357 ? 7.264 16.523 4.183 1.00 94.06 357 VAL A O 1
ATOM 2951 N N . LYS A 1 358 ? 8.808 16.986 2.618 1.00 94.75 358 LYS A N 1
ATOM 2952 C CA . LYS A 1 358 ? 9.091 18.357 3.079 1.00 94.75 358 LYS A CA 1
ATOM 2953 C C . LYS A 1 358 ? 7.840 19.226 3.103 1.00 94.75 358 LYS A C 1
ATOM 2955 O O . LYS A 1 358 ? 7.644 19.970 4.060 1.00 94.75 358 LYS A O 1
ATOM 2960 N N . LYS A 1 359 ? 6.985 19.120 2.083 1.00 94.94 359 LYS A N 1
ATOM 2961 C CA . LYS A 1 359 ? 5.723 19.868 2.003 1.00 94.94 359 LYS A CA 1
ATOM 2962 C C . LYS A 1 359 ? 4.771 19.540 3.157 1.00 94.94 359 LYS A C 1
ATOM 2964 O O . LYS A 1 359 ? 4.041 20.422 3.602 1.00 94.94 359 LYS A O 1
ATOM 2969 N N . PHE A 1 360 ? 4.770 18.294 3.622 1.00 93.75 360 PHE A N 1
ATOM 2970 C CA . PHE A 1 360 ? 3.857 17.798 4.655 1.00 93.75 360 PHE A CA 1
ATOM 2971 C C . PHE A 1 360 ? 4.557 17.475 5.983 1.00 93.75 360 PHE A C 1
ATOM 2973 O O . PHE A 1 360 ? 3.980 16.814 6.849 1.00 93.75 360 PHE A O 1
ATOM 2980 N N . MET A 1 361 ? 5.797 17.924 6.168 1.00 92.00 361 MET A N 1
ATOM 2981 C CA . MET A 1 361 ? 6.523 17.752 7.420 1.00 92.00 361 MET A CA 1
ATOM 2982 C C . MET A 1 361 ? 6.026 18.778 8.437 1.00 92.00 361 MET A C 1
ATOM 2984 O O . MET A 1 361 ? 5.802 19.938 8.092 1.00 92.00 361 MET A O 1
ATOM 2988 N N . GLN A 1 362 ? 5.845 18.371 9.696 1.00 74.50 362 GLN A N 1
ATOM 2989 C CA . GLN A 1 362 ? 5.455 19.317 10.743 1.00 74.50 362 GLN A CA 1
ATOM 2990 C C . GLN A 1 362 ? 6.539 20.392 10.907 1.00 74.50 362 GLN A C 1
ATOM 2992 O O . GLN A 1 362 ? 7.671 20.090 11.294 1.00 74.50 362 GLN A O 1
ATOM 2997 N N . SER A 1 363 ? 6.189 21.653 10.638 1.00 61.59 363 SER A N 1
ATOM 2998 C CA . SER A 1 363 ? 6.976 22.796 11.094 1.00 61.59 363 SER A CA 1
ATOM 2999 C C . SER A 1 363 ? 6.906 22.809 12.619 1.00 61.59 363 SER A C 1
ATOM 3001 O O . SER A 1 363 ? 5.838 23.075 13.175 1.00 61.59 363 SER A O 1
ATOM 3003 N N . LYS A 1 364 ? 8.003 22.419 13.268 1.00 51.50 364 LYS A N 1
ATOM 3004 C CA . LYS A 1 364 ? 8.125 22.451 14.728 1.00 51.50 364 LYS A CA 1
ATOM 3005 C C . LYS A 1 364 ? 8.016 23.863 15.280 1.00 51.50 364 LYS A C 1
ATOM 3007 O O . LYS A 1 364 ? 8.537 24.786 14.615 1.00 51.50 364 LYS A O 1
#

InterPro domains:
  IPR023393 START-like domain superfamily [G3DSA:3.30.530.20] (5-364)
  IPR055261 Phosphatidylinositol transfer protein, N-terminal [PF02121] (6-140)
  IPR055261 Phosphatidylinositol transfer protein, N-terminal [PF02121] (292-356)

Sequence (364 aa):
MTVAKKVFKIKVPFSLEEYRKGYRYALSKYTTDEVQFVKMTREKSIDKIITETHKVLNLGKRMPFMVRKVIPTAACMVEEFSTNVDSIKITSDGVSDTFEHFHQTTDIKQNDLNVNKERTVDTVTVANTEHVIADEKIKILDKDGTELPVEETAKIINERLDVQKNKSAKDLKIDERLKVNEKNIKNTLGISETEMREENSKKTEKNSLGKAHCQKEKHQKYEEEGHYTTTKYKNMHFDESTFKMNIDTKVTTNEHFKFNTDAPVEVIDFRTYFKEKMVKVDDRDYSGNFSERYPCVYVYKFVEVEINSKLLGWISKEVVKSLRDSMVELTRDVIRFHKEWKNMKEEELDKYEDEVVKKFMQSK

Radius of gyration: 27.96 Å; Cα contacts (8 Å, |Δi|>4): 447; chains: 1; bounding box: 71×53×76 Å

Foldseek 3Di:
DFKAKAKEKEKAFADQVLCVLLLLVLVLVVDDLQKFWADWDWDDDQFKIKIWTKIWGQCLVVDDPVVSVVDPSLQRIKIKIKIKIFGDHDDDDVPDPDDDDDDDDDDDDDDDDDDDDDDDDDDDDPDDDDDDPDDDDPFDADPVGDGDDPVVVVVVVVVVVVVVVVVVVVVVVVVVVVVVVVVVVVVVVPDDPVVVVVVVVVVPPPPPPDDDDDDPDPPDDPPDHHMKMKMWMDRPPDDVLAKTKIKIKTKALDPPDDDPDPHYYDYDHLQVNDPNGDQDADPDGNPDPCVVVGPMIMIMMMMMIDGPDPVCSVVNVVVVVVVVVVVSVSSVSSVNCSVVRVPQDPVNSVVSSVVSNVVNYDPD

Organism: NCBI:txid646526

Nearest PDB structures (foldseek):
  2a1l-assembly1_A  TM=7.383E-01  e=6.528E-09  Rattus norvegicus
  8pqo-assembly1_A  TM=6.499E-01  e=2.919E-08  Homo sapiens
  1omo-assembly1_A  TM=4.505E-01  e=6.334E-01  Archaeoglobus fulgidus
  3mmp-assembly1_A  TM=2.131E-01  e=4.056E+00  Escherichia coli K-12
  2n6l-assembly1_A  TM=1.473E-01  e=6.551E+00  Pseudomonas aeruginosa PAO1

pLDDT: mean 75.08, std 24.14, range [27.38, 98.62]

Secondary structure (DSSP, 8-state):
-EEEEEEEEEEESS-HHHHHHHHHHHHHHH--TTEEEEEEEEEE-SSEEEEEEEEEEETTTTS-HHHHHHS-GGGGEEEEEEEEEEE----S-SS---------------TT----------------------------B-TTSPBPPHHHHHHHHHHHHHHHHHHHHHHHHHHHHHHHHHHHHHHHTT--TTHHHHHHHTTTSSSSS--------------SSSEEEEEEEEESSS-TTTEEEEEEEEEES-TT---SS-PPEEEE-TTTSSSS--SEETTEE-SS-GGGTS--EEEEEEEEEEE--SSSHHHHHHHHHHHHHHHHHHHHHHHHTHHHHTT--HHHHHHHHHHHHHHTB---